Protein AF-A0A955E7U0-F1 (afdb_monomer)

Structure (mmCIF, N/CA/C/O backbone):
data_AF-A0A955E7U0-F1
#
_entry.id   AF-A0A955E7U0-F1
#
loop_
_atom_site.group_PDB
_atom_site.id
_atom_site.type_symbol
_atom_site.label_atom_id
_atom_site.label_alt_id
_atom_site.label_comp_id
_atom_site.label_asym_id
_atom_site.label_entity_id
_atom_site.label_seq_id
_atom_site.pdbx_PDB_ins_code
_atom_site.Cartn_x
_atom_site.Cartn_y
_atom_site.Cartn_z
_atom_site.occupancy
_atom_site.B_iso_or_equiv
_atom_site.auth_seq_id
_atom_site.auth_comp_id
_atom_site.auth_asym_id
_atom_site.auth_atom_id
_atom_site.pdbx_PDB_model_num
ATOM 1 N N . LEU A 1 1 ? -13.855 8.678 -41.709 1.00 28.75 1 LEU A N 1
ATOM 2 C CA . LEU A 1 1 ? -15.230 8.243 -41.393 1.00 28.75 1 LEU A CA 1
ATOM 3 C C . LEU A 1 1 ? -15.201 7.781 -39.937 1.00 28.75 1 LEU A C 1
ATOM 5 O O . LEU A 1 1 ? -14.874 6.634 -39.680 1.00 28.75 1 LEU A O 1
ATOM 9 N N . ASP A 1 2 ? -14.997 8.726 -39.015 1.00 25.14 2 ASP A N 1
ATOM 10 C CA . ASP A 1 2 ? -16.039 9.283 -38.123 1.00 25.14 2 ASP A CA 1
ATOM 11 C C . ASP A 1 2 ? -16.795 8.176 -37.372 1.00 25.14 2 ASP A C 1
ATOM 13 O O . ASP A 1 2 ? -17.415 7.329 -37.995 1.00 25.14 2 ASP A O 1
ATOM 17 N N . SER A 1 3 ? -16.834 8.113 -36.041 1.00 23.31 3 SER A N 1
ATOM 18 C CA . SER A 1 3 ? -16.927 9.215 -35.077 1.00 23.31 3 SER A CA 1
ATOM 19 C C . SER A 1 3 ? -16.851 8.658 -33.637 1.00 23.31 3 SER A C 1
ATOM 21 O O . SER A 1 3 ? -17.206 7.506 -33.398 1.00 23.31 3 SER A O 1
ATOM 23 N N . GLY A 1 4 ? -16.414 9.472 -32.663 1.00 24.94 4 GLY A N 1
ATOM 24 C CA . GLY A 1 4 ? -16.740 9.239 -31.241 1.00 24.94 4 GLY A CA 1
ATOM 25 C C . GLY A 1 4 ? -15.622 8.809 -30.279 1.00 24.94 4 GLY A C 1
ATOM 26 O O . GLY A 1 4 ? -15.891 8.100 -29.313 1.00 24.94 4 GLY A O 1
ATOM 27 N N . GLY A 1 5 ? -14.375 9.245 -30.470 1.00 23.36 5 GLY A N 1
ATOM 28 C CA . GLY A 1 5 ? -13.319 9.056 -29.468 1.00 23.36 5 GLY A CA 1
ATOM 29 C C . GLY A 1 5 ? -13.411 10.084 -28.338 1.00 23.36 5 GLY A C 1
ATOM 30 O O . GLY A 1 5 ? -12.798 11.146 -28.426 1.00 23.36 5 GLY A O 1
ATOM 31 N N . GLN A 1 6 ? -14.151 9.785 -27.263 1.00 23.78 6 GLN A N 1
ATOM 32 C CA . GLN A 1 6 ? -14.038 10.541 -26.012 1.00 23.78 6 GLN A CA 1
ATOM 33 C C . GLN A 1 6 ? -12.585 10.483 -25.530 1.00 23.78 6 GLN A C 1
ATOM 35 O O . GLN A 1 6 ? -12.095 9.453 -25.068 1.00 23.78 6 GLN A O 1
ATOM 40 N N . VAL A 1 7 ? -11.893 11.616 -25.629 1.00 28.97 7 VAL A N 1
ATOM 41 C CA . VAL A 1 7 ? -10.570 11.825 -25.051 1.00 28.97 7 VAL A CA 1
ATOM 42 C C . VAL A 1 7 ? -10.718 11.763 -23.533 1.00 28.97 7 VAL A C 1
ATOM 44 O O . VAL A 1 7 ? -10.938 12.772 -22.864 1.00 28.97 7 VAL A O 1
ATOM 47 N N . SER A 1 8 ? -10.598 10.566 -22.956 1.00 30.30 8 SER A N 1
ATOM 48 C CA . SER A 1 8 ? -10.374 10.420 -21.524 1.00 30.30 8 SER A CA 1
ATOM 49 C C . SER A 1 8 ? -8.953 10.907 -21.240 1.00 30.30 8 SER A C 1
ATOM 51 O O . SER A 1 8 ? -7.992 10.135 -21.242 1.00 30.30 8 SER A O 1
ATOM 53 N N . GLY A 1 9 ? -8.801 12.218 -21.051 1.00 28.58 9 GLY A N 1
ATOM 54 C CA . GLY A 1 9 ? -7.592 12.814 -20.504 1.00 28.58 9 GLY A CA 1
ATOM 55 C C . GLY A 1 9 ? -7.350 12.213 -19.126 1.00 28.58 9 GLY A C 1
ATOM 56 O O . GLY A 1 9 ? -7.922 12.659 -18.133 1.00 28.58 9 GLY A O 1
ATOM 57 N N . SER A 1 10 ? -6.554 11.145 -19.068 1.00 33.47 10 SER A N 1
ATOM 58 C CA . SER A 1 10 ? -6.208 10.511 -17.810 1.00 33.47 10 SER A CA 1
ATOM 59 C C . SER A 1 10 ? -5.498 11.550 -16.945 1.00 33.47 10 SER A C 1
ATOM 61 O O . SER A 1 10 ? -4.537 12.207 -17.358 1.00 33.47 10 SER A O 1
ATOM 63 N N . LEU A 1 11 ? -5.973 11.702 -15.711 1.00 33.03 11 LEU A N 1
ATOM 64 C CA . LEU A 1 11 ? -5.383 12.561 -14.683 1.00 33.03 11 LEU A CA 1
ATOM 65 C C . LEU A 1 11 ? -3.882 12.281 -14.429 1.00 33.03 11 LEU A C 1
ATOM 67 O O . LEU A 1 11 ? -3.235 13.051 -13.725 1.00 33.03 11 LEU A O 1
ATOM 71 N N . GLY A 1 12 ? -3.299 11.246 -15.047 1.00 34.50 12 GLY A N 1
ATOM 72 C CA . GLY A 1 12 ? -1.865 10.966 -15.061 1.00 34.50 12 GLY A CA 1
ATOM 73 C C . GLY A 1 12 ? -0.995 12.048 -15.716 1.00 34.50 12 GLY A C 1
ATOM 74 O O . GLY A 1 12 ? 0.179 12.143 -15.372 1.00 34.50 12 GLY A O 1
ATOM 75 N N . LYS A 1 13 ? -1.532 12.912 -16.595 1.00 38.44 13 LYS A N 1
ATOM 76 C CA . LYS A 1 13 ? -0.728 13.981 -17.233 1.00 38.44 13 LYS A CA 1
ATOM 77 C C . LYS A 1 13 ? -0.481 15.214 -16.347 1.00 38.44 13 LYS A C 1
ATOM 79 O O . LYS A 1 13 ? 0.539 15.871 -16.523 1.00 38.44 13 LYS A O 1
ATOM 84 N N . CYS A 1 14 ? -1.343 15.505 -15.367 1.00 37.44 14 CYS A N 1
ATOM 85 C CA . CYS A 1 14 ? -1.225 16.708 -14.518 1.00 37.44 14 CYS A CA 1
ATOM 86 C C . CYS A 1 14 ? -0.757 16.420 -13.080 1.00 37.44 14 CYS A C 1
ATOM 88 O O . CYS A 1 14 ? -0.554 17.349 -12.293 1.00 37.44 14 CYS A O 1
ATOM 90 N N . LEU A 1 15 ? -0.608 15.141 -12.721 1.00 50.00 15 LEU A N 1
ATOM 91 C CA . LEU A 1 15 ? -0.249 14.716 -11.367 1.00 50.00 15 LEU A CA 1
ATOM 92 C C . LEU A 1 15 ? 1.254 14.546 -11.133 1.00 50.00 15 LEU A C 1
ATOM 94 O O . LEU A 1 15 ? 1.684 14.685 -9.996 1.00 50.00 15 LEU A O 1
ATOM 98 N N . GLY A 1 16 ? 2.042 14.393 -12.200 1.00 60.06 16 GLY A N 1
ATOM 99 C CA . GLY A 1 16 ? 3.504 14.431 -12.165 1.00 60.06 16 GLY A CA 1
ATOM 100 C C . GLY A 1 16 ? 4.157 13.228 -11.474 1.00 60.06 16 GLY A C 1
ATOM 101 O O . GLY A 1 16 ? 3.628 12.642 -10.536 1.00 60.06 16 GLY A O 1
ATOM 102 N N . LYS A 1 17 ? 5.373 12.887 -11.914 1.00 63.72 17 LYS A N 1
ATOM 103 C CA . LYS A 1 17 ? 6.243 11.914 -11.231 1.00 63.72 17 LYS A CA 1
ATOM 104 C C . LYS A 1 17 ? 6.644 12.368 -9.814 1.00 63.72 17 LYS A C 1
ATOM 106 O O . LYS A 1 17 ? 7.147 11.568 -9.038 1.00 63.72 17 LYS A O 1
ATOM 111 N N . SER A 1 18 ? 6.406 13.634 -9.460 1.00 59.00 18 SER A N 1
ATOM 112 C CA . SER A 1 18 ? 6.728 14.205 -8.148 1.00 59.00 18 SER A CA 1
ATOM 113 C C . SER A 1 18 ? 5.892 13.656 -6.990 1.00 59.00 18 SER A C 1
ATOM 115 O O . SER A 1 18 ? 6.293 13.797 -5.837 1.00 59.00 18 SER A O 1
ATOM 117 N N . LEU A 1 19 ? 4.762 13.005 -7.283 1.00 73.38 19 LEU A N 1
ATOM 118 C CA . LEU A 1 19 ? 3.938 12.309 -6.289 1.00 73.38 19 LEU A CA 1
ATOM 119 C C . LEU A 1 19 ? 4.397 10.870 -6.016 1.00 73.38 19 LEU A C 1
ATOM 121 O O . LEU A 1 19 ? 3.766 10.187 -5.222 1.00 73.38 19 LEU A O 1
ATOM 125 N N . TYR A 1 20 ? 5.460 10.392 -6.670 1.00 84.12 2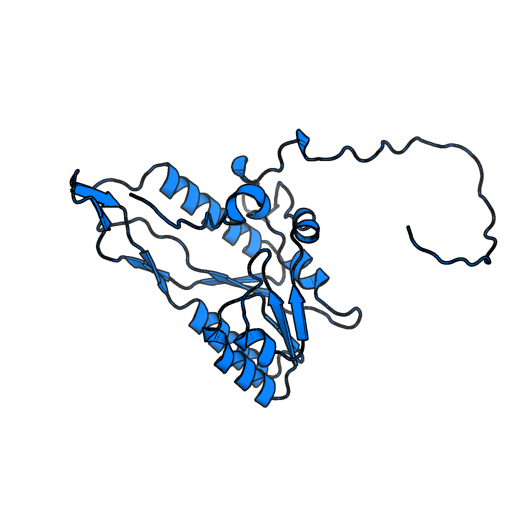0 TYR A N 1
ATOM 126 C CA . TYR A 1 20 ? 5.996 9.048 -6.420 1.00 84.12 20 TYR A CA 1
ATOM 127 C C . TYR A 1 20 ? 6.907 8.995 -5.183 1.00 84.12 20 TYR A C 1
ATOM 129 O O . TYR A 1 20 ? 7.158 7.914 -4.672 1.00 84.12 20 TYR A O 1
ATOM 137 N N . TRP A 1 21 ? 7.352 10.151 -4.670 1.00 91.50 21 TRP A N 1
ATOM 138 C CA . TRP A 1 21 ? 8.097 10.278 -3.408 1.00 91.50 21 TRP A CA 1
ATOM 139 C C . TRP A 1 21 ? 7.166 10.694 -2.259 1.00 91.50 21 TRP A C 1
ATOM 141 O O . TRP A 1 21 ? 7.308 11.766 -1.666 1.00 91.50 21 TRP A O 1
ATOM 151 N N . LEU A 1 22 ? 6.125 9.888 -2.048 1.00 91.50 22 LEU A N 1
ATOM 152 C CA . LEU A 1 22 ? 5.013 10.181 -1.145 1.00 91.50 22 LEU A CA 1
ATOM 153 C C . LEU A 1 22 ? 5.322 9.716 0.279 1.00 91.50 22 LEU A C 1
ATOM 155 O O . LEU A 1 22 ? 5.749 8.577 0.469 1.00 91.50 22 LEU A O 1
ATOM 159 N N . ASP A 1 23 ? 5.049 10.577 1.253 1.00 93.19 23 ASP A N 1
ATOM 160 C CA . ASP A 1 23 ? 5.076 10.228 2.673 1.00 93.19 23 ASP A CA 1
ATOM 161 C C . ASP A 1 23 ? 3.743 9.574 3.056 1.00 93.19 23 ASP A C 1
ATOM 163 O O . ASP A 1 23 ? 2.703 10.239 3.109 1.00 93.19 23 ASP A O 1
ATOM 167 N N . LEU A 1 24 ? 3.762 8.252 3.240 1.00 93.44 24 LEU A N 1
ATOM 168 C CA . LEU A 1 24 ? 2.553 7.485 3.533 1.00 93.44 24 LEU A CA 1
ATOM 169 C C . LEU A 1 24 ? 2.028 7.752 4.940 1.00 93.44 24 LEU A C 1
ATOM 171 O O . LEU A 1 24 ? 0.809 7.785 5.106 1.00 93.44 24 LEU A O 1
ATOM 175 N N . ASP A 1 25 ? 2.906 7.991 5.916 1.00 93.88 25 ASP A N 1
ATOM 176 C CA . ASP A 1 25 ? 2.478 8.337 7.269 1.00 93.88 25 ASP A CA 1
ATOM 177 C C . ASP A 1 25 ? 1.712 9.658 7.241 1.00 93.88 25 ASP A C 1
ATOM 179 O O . ASP A 1 25 ? 0.540 9.694 7.606 1.00 93.88 25 ASP A O 1
ATOM 183 N N . ALA A 1 26 ? 2.275 10.711 6.644 1.00 93.31 26 ALA A N 1
ATOM 184 C CA . ALA A 1 26 ? 1.585 11.997 6.536 1.00 93.31 26 ALA A CA 1
ATOM 185 C C . ALA A 1 26 ? 0.219 11.895 5.816 1.00 93.31 26 ALA A C 1
ATOM 187 O O . ALA A 1 26 ? -0.748 12.571 6.190 1.00 93.31 26 ALA A O 1
ATOM 188 N N . VAL A 1 27 ? 0.103 11.023 4.805 1.00 93.25 27 VAL A N 1
ATOM 189 C CA . VAL A 1 27 ? -1.183 10.726 4.154 1.00 93.25 27 VAL A CA 1
ATOM 190 C C . VAL A 1 27 ? -2.149 10.066 5.132 1.00 93.25 27 VAL A C 1
ATOM 192 O O . VAL A 1 27 ? -3.283 10.534 5.239 1.00 93.25 27 VAL A O 1
ATOM 195 N N . VAL A 1 28 ? -1.727 9.019 5.840 1.00 94.69 28 VAL A N 1
ATOM 196 C CA . VAL A 1 28 ? -2.553 8.294 6.816 1.00 94.69 28 VAL A CA 1
ATOM 197 C C . VAL A 1 28 ? -2.998 9.217 7.946 1.00 94.69 28 VAL A C 1
ATOM 199 O O . VAL A 1 28 ? -4.202 9.332 8.175 1.00 94.69 28 VAL A O 1
ATOM 202 N N . GLN A 1 29 ? -2.076 9.964 8.559 1.00 93.75 29 GLN A N 1
ATOM 203 C CA . GLN A 1 29 ? -2.365 10.925 9.629 1.00 93.75 29 GLN A CA 1
ATOM 204 C C . GLN A 1 29 ? -3.428 11.950 9.208 1.00 93.75 29 GLN A C 1
ATOM 206 O O . GLN A 1 29 ? -4.303 12.311 9.991 1.00 93.75 29 GLN A O 1
ATOM 211 N N . SER A 1 30 ? -3.431 12.377 7.938 1.00 93.31 30 SER A N 1
ATOM 212 C CA . SER A 1 30 ? -4.444 13.310 7.420 1.00 93.31 30 SER A CA 1
ATOM 213 C C . SER A 1 30 ? -5.868 12.736 7.337 1.00 93.31 30 SER A C 1
ATOM 215 O O . SER A 1 30 ? -6.816 13.491 7.108 1.00 93.31 30 SER A O 1
ATOM 217 N N . GLN A 1 31 ? -6.022 11.413 7.449 1.00 94.38 31 GLN A N 1
ATOM 218 C CA . GLN A 1 31 ? -7.305 10.705 7.391 1.00 94.38 31 GLN A CA 1
ATOM 219 C C . GLN A 1 31 ? -7.827 10.282 8.772 1.00 94.38 31 GLN A C 1
ATOM 221 O O . GLN A 1 31 ? -9.005 9.924 8.883 1.00 94.38 31 GLN A O 1
ATOM 226 N N . LEU A 1 32 ? -6.983 10.321 9.806 1.00 93.81 32 LEU A N 1
ATOM 227 C CA . LEU A 1 32 ? -7.352 9.940 11.167 1.00 93.81 32 LEU A CA 1
ATOM 228 C C . LEU A 1 32 ? -8.232 11.003 11.832 1.00 93.81 32 LEU A C 1
ATOM 230 O O . LEU A 1 32 ? -8.153 12.201 11.542 1.00 93.81 32 LEU A O 1
ATOM 234 N N . ARG A 1 33 ? -9.081 10.565 12.762 1.00 93.75 33 ARG A N 1
ATOM 235 C CA . ARG A 1 33 ? -9.749 11.468 13.708 1.00 93.75 33 ARG A CA 1
ATOM 236 C C . ARG A 1 33 ? -8.738 11.914 14.768 1.00 93.75 33 ARG A C 1
ATOM 238 O O . ARG A 1 33 ? -7.776 11.215 15.053 1.00 93.75 33 ARG A O 1
ATOM 245 N N . LYS A 1 34 ? -8.990 13.051 15.426 1.00 91.50 34 LYS A N 1
ATOM 246 C CA . LYS A 1 34 ? -8.085 13.598 16.462 1.00 91.50 34 LYS A CA 1
ATOM 247 C C . LYS A 1 34 ? -7.831 12.654 17.647 1.00 91.50 34 LYS A C 1
ATOM 249 O O . LYS A 1 34 ? -6.834 12.820 18.332 1.00 91.50 34 LYS A O 1
ATOM 254 N N . SER A 1 35 ? -8.757 11.737 17.919 1.00 93.56 35 SER A N 1
ATOM 255 C CA . SER A 1 35 ? -8.681 10.762 19.011 1.00 93.56 35 SER A CA 1
ATOM 256 C C . SER A 1 35 ? -8.062 9.426 18.597 1.00 93.56 35 SER A C 1
ATOM 258 O O . SER A 1 35 ? -7.953 8.536 19.430 1.00 93.56 35 SER A O 1
ATOM 260 N N . GLU A 1 36 ? -7.738 9.247 17.317 1.00 93.94 36 GLU A N 1
ATOM 261 C CA . GLU A 1 36 ? -7.218 7.991 16.779 1.00 93.94 36 GLU A CA 1
ATOM 262 C C . GLU A 1 36 ? -5.694 8.046 16.670 1.00 93.94 36 GLU A C 1
ATOM 264 O O . GLU A 1 36 ? -5.109 9.095 16.400 1.00 93.94 36 GLU A O 1
ATOM 269 N N . THR A 1 37 ? -5.059 6.890 16.827 1.00 94.25 37 THR A N 1
ATOM 270 C CA . THR A 1 37 ? -3.635 6.686 16.560 1.00 94.25 37 THR A CA 1
ATOM 271 C C . THR A 1 37 ? -3.475 5.587 15.516 1.00 94.25 37 THR A C 1
ATOM 273 O O . THR A 1 37 ? -4.257 4.638 15.464 1.00 94.25 37 THR A O 1
ATOM 276 N N . CYS A 1 38 ? -2.473 5.720 14.646 1.00 93.69 38 CYS A N 1
ATOM 277 C CA . CYS A 1 38 ? -2.104 4.657 13.717 1.00 93.69 38 CYS A CA 1
ATOM 278 C C . CYS A 1 38 ? -0.972 3.835 14.333 1.00 93.69 38 CYS A C 1
ATOM 280 O O . CYS A 1 38 ? 0.068 4.384 14.689 1.00 93.69 38 CYS A O 1
ATOM 282 N N . THR A 1 39 ? -1.199 2.532 14.480 1.00 86.94 39 THR A N 1
ATOM 283 C CA . THR A 1 39 ? -0.230 1.588 15.051 1.00 86.94 39 THR A CA 1
ATOM 284 C C . THR A 1 39 ? 0.704 1.010 13.994 1.00 86.94 39 THR A C 1
ATOM 286 O O . THR A 1 39 ? 1.885 0.809 14.260 1.00 86.94 39 THR A O 1
ATOM 289 N N . GLU A 1 40 ? 0.187 0.750 12.792 1.00 93.81 40 GLU A N 1
ATOM 290 C CA . GLU A 1 40 ? 0.931 0.125 11.704 1.00 93.81 40 GLU A CA 1
ATOM 291 C C . GLU A 1 40 ? 0.361 0.542 10.341 1.00 93.81 40 GLU A C 1
ATOM 293 O O . GLU A 1 40 ? -0.855 0.555 10.129 1.00 93.81 40 GLU A O 1
ATOM 298 N N . ILE A 1 41 ? 1.248 0.827 9.389 1.00 97.38 41 ILE A N 1
ATOM 299 C CA . ILE A 1 41 ? 0.924 1.102 7.991 1.00 97.38 41 ILE A CA 1
ATOM 300 C C . ILE A 1 41 ? 1.466 -0.044 7.141 1.00 97.38 41 ILE A C 1
ATOM 302 O O . ILE A 1 41 ? 2.673 -0.245 7.022 1.00 97.38 41 ILE A O 1
ATOM 306 N N . LYS A 1 42 ? 0.564 -0.775 6.490 1.00 97.75 42 LYS A N 1
ATOM 307 C CA . LYS A 1 42 ? 0.914 -1.848 5.557 1.00 97.75 42 LYS A CA 1
ATOM 308 C C . LYS A 1 42 ? 0.834 -1.343 4.120 1.00 97.75 42 LYS A C 1
ATOM 310 O O . LYS A 1 42 ? -0.234 -0.932 3.667 1.00 97.75 42 LYS A O 1
ATOM 315 N N . TYR A 1 43 ? 1.956 -1.363 3.402 1.00 96.94 43 TYR A N 1
ATOM 316 C CA . TYR A 1 43 ? 2.029 -0.914 2.010 1.00 96.94 43 TYR A CA 1
ATOM 317 C C . TYR A 1 43 ? 2.143 -2.102 1.055 1.00 96.94 43 TYR A C 1
ATOM 319 O O . TYR A 1 43 ? 3.154 -2.795 1.029 1.00 96.94 43 TYR A O 1
ATOM 327 N N . PHE A 1 44 ? 1.114 -2.330 0.243 1.00 95.62 44 PHE A N 1
ATOM 328 C CA . PHE A 1 44 ? 1.040 -3.491 -0.641 1.00 95.62 44 PHE A CA 1
ATOM 329 C C . PHE A 1 44 ? 1.494 -3.136 -2.055 1.00 95.62 44 PHE A C 1
ATOM 331 O O . PHE A 1 44 ? 1.026 -2.160 -2.645 1.00 95.62 44 PHE A O 1
ATOM 338 N N . SER A 1 45 ? 2.417 -3.920 -2.608 1.00 93.44 45 SER A N 1
ATOM 339 C CA . SER A 1 45 ? 2.908 -3.728 -3.975 1.00 93.44 45 SER A CA 1
ATOM 340 C C . SER A 1 45 ? 3.536 -5.009 -4.517 1.00 93.44 45 SER A C 1
ATOM 342 O O . SER A 1 45 ? 3.714 -5.979 -3.789 1.00 93.44 45 SER A O 1
ATOM 344 N N . ALA A 1 46 ? 3.946 -5.007 -5.782 1.00 90.62 46 ALA A N 1
ATOM 345 C CA . ALA A 1 46 ? 4.805 -6.039 -6.345 1.00 90.62 46 ALA A CA 1
ATOM 346 C C . ALA A 1 46 ? 6.086 -5.404 -6.920 1.00 90.62 46 ALA A C 1
ATOM 348 O O . ALA A 1 46 ? 6.013 -4.384 -7.616 1.00 90.62 46 ALA A O 1
ATOM 349 N N . PRO A 1 47 ? 7.278 -5.972 -6.665 1.00 87.81 47 PRO A N 1
ATOM 350 C CA . PRO A 1 47 ? 8.522 -5.501 -7.262 1.00 87.81 47 PRO A CA 1
ATOM 351 C C . PRO A 1 47 ? 8.615 -5.951 -8.720 1.00 87.81 47 PRO A C 1
ATOM 353 O O . PRO A 1 47 ? 8.553 -7.147 -9.023 1.00 87.81 47 PRO A O 1
ATOM 356 N N . ARG A 1 48 ? 8.800 -5.001 -9.641 1.00 82.31 48 ARG A N 1
ATOM 357 C CA . ARG A 1 48 ? 8.983 -5.297 -11.070 1.00 82.31 48 ARG A CA 1
ATOM 358 C C . ARG A 1 48 ? 10.227 -6.154 -11.296 1.00 82.31 48 ARG A C 1
ATOM 360 O O . ARG A 1 48 ? 11.301 -5.860 -10.776 1.00 82.31 48 ARG A O 1
ATOM 367 N N . ARG A 1 49 ? 10.097 -7.191 -12.126 1.00 81.56 49 ARG A N 1
ATOM 368 C CA . ARG A 1 49 ? 11.184 -8.134 -12.443 1.00 81.56 49 ARG A CA 1
ATOM 369 C C . ARG A 1 49 ? 11.856 -7.801 -13.766 1.00 81.56 49 ARG A C 1
ATOM 371 O O . ARG A 1 49 ? 11.274 -7.118 -14.604 1.00 81.56 49 ARG A O 1
ATOM 378 N N . HIS A 1 50 ? 13.080 -8.270 -13.969 1.00 82.19 50 HIS A N 1
ATOM 379 C CA . HIS A 1 50 ? 13.685 -8.215 -15.296 1.00 82.19 50 HIS A CA 1
ATOM 380 C C . HIS A 1 50 ? 12.967 -9.204 -16.229 1.00 82.19 50 HIS A C 1
ATOM 382 O O . HIS A 1 50 ? 12.780 -10.351 -15.825 1.00 82.19 50 HIS A O 1
ATOM 388 N N . PRO A 1 51 ? 12.533 -8.772 -17.428 1.00 83.19 51 PRO A N 1
ATOM 389 C CA . PRO A 1 51 ? 11.913 -9.660 -18.405 1.00 83.19 51 PRO A CA 1
ATOM 390 C C . PRO A 1 51 ? 12.906 -10.701 -18.906 1.00 83.19 51 PRO A C 1
ATOM 392 O O . PRO A 1 51 ? 14.064 -10.369 -19.161 1.00 83.19 51 PRO A O 1
ATOM 395 N N . GLN A 1 52 ? 12.433 -11.933 -19.053 1.00 84.38 52 GLN A N 1
ATOM 396 C CA . GLN A 1 52 ? 13.196 -13.057 -19.591 1.00 84.38 52 GLN A CA 1
ATOM 397 C C . GLN A 1 52 ? 12.637 -13.538 -20.935 1.00 84.38 52 GLN A C 1
ATOM 399 O O . GLN A 1 52 ? 13.386 -14.083 -21.740 1.00 84.38 52 GLN A O 1
ATOM 404 N N . LYS A 1 53 ? 11.338 -13.336 -21.195 1.00 82.06 53 LYS A N 1
ATOM 405 C CA . LYS A 1 53 ? 10.649 -13.848 -22.389 1.00 82.06 53 LYS A CA 1
ATOM 406 C C . LYS A 1 53 ? 10.685 -12.899 -23.584 1.00 82.06 53 LYS A C 1
ATOM 408 O O . LYS A 1 53 ? 10.560 -13.352 -24.717 1.00 82.06 53 LYS A O 1
ATOM 413 N N . ALA A 1 54 ? 10.799 -11.591 -23.358 1.00 79.06 54 ALA A N 1
ATOM 414 C CA . ALA A 1 54 ? 10.866 -10.620 -24.450 1.00 79.06 54 ALA A CA 1
ATOM 415 C C . ALA A 1 54 ? 12.251 -10.636 -25.112 1.00 79.06 54 ALA A C 1
ATOM 417 O O . ALA A 1 54 ? 13.268 -10.644 -24.421 1.00 79.06 54 ALA A O 1
ATOM 418 N N . GLN A 1 55 ? 12.294 -10.596 -26.447 1.00 67.69 55 GLN A N 1
ATOM 419 C CA . GLN A 1 55 ? 13.556 -10.486 -27.182 1.00 67.69 55 GLN A CA 1
ATOM 420 C C . GLN A 1 55 ? 14.290 -9.172 -26.850 1.00 67.69 55 GLN A C 1
ATOM 422 O O . GLN A 1 55 ? 13.737 -8.080 -26.994 1.00 67.69 55 GLN A O 1
ATOM 427 N N . GLY A 1 56 ? 15.564 -9.284 -26.458 1.00 66.12 56 GLY A N 1
ATOM 428 C CA . GLY A 1 56 ? 16.447 -8.156 -26.147 1.00 66.12 56 GLY A CA 1
ATOM 429 C C . GLY A 1 56 ? 16.535 -7.806 -24.656 1.00 66.12 56 GLY A C 1
ATOM 430 O O . GLY A 1 56 ? 15.757 -8.262 -23.823 1.00 66.12 56 GLY A O 1
ATOM 431 N N . HIS A 1 57 ? 17.522 -6.982 -24.296 1.00 66.56 57 HIS A N 1
ATOM 432 C CA . HIS A 1 57 ? 17.675 -6.520 -22.917 1.00 66.56 57 HIS A CA 1
ATOM 433 C C . HIS A 1 57 ? 16.552 -5.556 -22.523 1.00 66.56 57 HIS A C 1
ATOM 435 O O . HIS A 1 57 ? 16.090 -4.739 -23.324 1.00 66.56 57 HIS A O 1
ATOM 441 N N . ALA A 1 58 ? 16.164 -5.599 -21.246 1.00 76.12 58 ALA A N 1
ATOM 442 C CA . ALA A 1 58 ? 15.258 -4.617 -20.671 1.00 76.12 58 ALA A CA 1
ATOM 443 C C . ALA A 1 58 ? 15.736 -3.192 -20.997 1.00 76.12 58 ALA A C 1
ATOM 445 O O . ALA A 1 58 ? 16.893 -2.843 -20.753 1.00 76.12 58 ALA A O 1
ATOM 446 N N . SER A 1 59 ? 14.844 -2.362 -21.546 1.00 82.31 59 SER A N 1
ATOM 447 C CA . SER A 1 59 ? 15.212 -0.996 -21.930 1.00 82.31 59 SER A CA 1
ATOM 448 C C . SER A 1 59 ? 15.802 -0.219 -20.746 1.00 82.31 59 SER A C 1
ATOM 450 O O . SER A 1 59 ? 15.371 -0.382 -19.602 1.00 82.31 59 SER A O 1
ATOM 452 N N . LYS A 1 60 ? 16.726 0.714 -21.012 1.00 85.88 60 LYS A N 1
ATOM 453 C CA . LYS A 1 60 ? 17.300 1.601 -19.979 1.00 85.88 60 LYS A CA 1
ATOM 454 C C . LYS A 1 60 ? 16.216 2.271 -19.121 1.00 85.88 60 LYS A C 1
ATOM 456 O O . LYS A 1 60 ? 16.341 2.352 -17.902 1.00 85.88 60 LYS A O 1
ATOM 461 N N . LYS A 1 61 ? 15.116 2.692 -19.755 1.00 84.81 61 LYS A N 1
ATOM 462 C CA . LYS A 1 61 ? 13.951 3.294 -19.090 1.00 84.81 61 LYS A CA 1
ATOM 463 C C . LYS A 1 61 ? 13.258 2.322 -18.127 1.00 84.81 61 LYS A C 1
ATOM 465 O O . LYS A 1 61 ? 12.831 2.746 -17.054 1.00 84.81 61 LYS A O 1
ATOM 470 N N . TYR A 1 62 ? 13.146 1.048 -18.502 1.00 83.50 62 TYR A N 1
ATOM 471 C CA . TYR A 1 62 ? 12.578 -0.003 -17.658 1.00 83.50 62 TYR A CA 1
ATOM 472 C C . TYR A 1 62 ? 13.439 -0.226 -16.413 1.00 83.50 62 TYR A C 1
ATOM 474 O O . TYR A 1 62 ? 12.949 -0.090 -15.295 1.00 83.50 62 TYR A O 1
ATOM 482 N N . THR A 1 63 ? 14.742 -0.445 -16.601 1.00 85.75 63 THR A N 1
ATOM 483 C CA . THR A 1 63 ? 15.696 -0.663 -15.504 1.00 85.75 63 THR A CA 1
ATOM 484 C C . THR A 1 63 ? 15.723 0.513 -14.526 1.00 85.75 63 THR A C 1
ATOM 486 O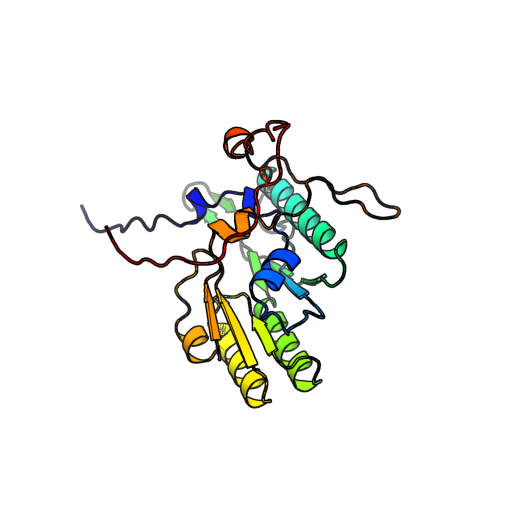 O . THR A 1 63 ? 15.640 0.315 -13.317 1.00 85.75 63 THR A O 1
ATOM 489 N N . GLN A 1 64 ? 15.740 1.752 -15.028 1.00 88.81 64 GLN A N 1
ATOM 490 C CA . GLN A 1 64 ? 15.656 2.948 -14.181 1.00 88.81 64 GLN A CA 1
ATOM 491 C C . GLN A 1 64 ? 14.334 3.033 -13.409 1.00 88.81 64 GLN A C 1
ATOM 493 O O . GLN A 1 64 ? 14.310 3.487 -12.268 1.00 88.81 64 GLN A O 1
ATOM 498 N N . SER A 1 65 ? 13.221 2.605 -14.013 1.00 85.94 65 SER A N 1
ATOM 499 C CA . SER A 1 65 ? 11.933 2.567 -13.321 1.00 85.94 65 SER A CA 1
ATOM 500 C C . SER A 1 65 ? 11.918 1.554 -12.181 1.00 85.94 65 SER A C 1
ATOM 502 O O . SER A 1 65 ? 11.392 1.877 -11.119 1.00 85.94 65 SER A O 1
ATOM 504 N N . ASN A 1 66 ? 12.509 0.374 -12.381 1.00 88.12 66 ASN A N 1
ATOM 505 C CA . ASN A 1 66 ? 12.622 -0.648 -11.340 1.00 88.12 66 ASN A CA 1
ATOM 506 C C . ASN A 1 66 ? 13.515 -0.167 -10.198 1.00 88.12 66 ASN A C 1
ATOM 508 O O . ASN A 1 66 ? 13.111 -0.235 -9.044 1.00 88.12 66 ASN A O 1
ATOM 512 N N . HIS A 1 67 ? 14.672 0.419 -10.520 1.00 90.50 67 HIS A N 1
ATOM 513 C CA . HIS A 1 67 ? 15.572 0.978 -9.513 1.00 90.50 67 HIS A CA 1
ATOM 514 C C . HIS A 1 67 ? 14.873 2.021 -8.630 1.00 90.50 67 HIS A C 1
ATOM 516 O O . HIS A 1 67 ? 14.998 1.987 -7.410 1.00 90.50 67 HIS A O 1
ATOM 522 N N . ARG A 1 68 ? 14.074 2.912 -9.229 1.00 91.69 68 ARG A N 1
ATOM 523 C CA . ARG A 1 68 ? 13.291 3.895 -8.471 1.00 91.69 68 ARG A CA 1
ATOM 524 C C . ARG A 1 68 ? 12.213 3.260 -7.588 1.00 91.69 68 ARG A C 1
ATOM 526 O O . ARG A 1 68 ? 11.976 3.753 -6.493 1.00 91.69 68 ARG A O 1
ATOM 533 N N . GLN A 1 69 ? 11.563 2.189 -8.042 1.00 91.56 69 GLN A N 1
ATOM 534 C CA . GLN A 1 69 ? 10.603 1.456 -7.212 1.00 91.56 69 GLN A CA 1
ATOM 535 C C . GLN A 1 69 ? 11.299 0.844 -5.990 1.00 91.56 69 GLN A C 1
ATOM 537 O O . GLN A 1 69 ? 10.853 1.067 -4.870 1.00 91.56 69 GLN A O 1
ATOM 542 N N . THR A 1 70 ? 12.422 0.150 -6.196 1.00 92.50 70 THR A N 1
ATOM 543 C CA . THR A 1 70 ? 13.244 -0.401 -5.108 1.00 92.50 70 THR A CA 1
ATOM 544 C C . THR A 1 70 ? 13.696 0.690 -4.142 1.00 92.50 70 THR A C 1
ATOM 546 O O . THR A 1 70 ? 13.614 0.518 -2.932 1.00 92.50 70 THR A O 1
ATOM 549 N N . LEU A 1 71 ? 14.121 1.841 -4.665 1.00 94.44 71 LEU A N 1
ATOM 550 C CA . LEU A 1 71 ? 14.501 2.988 -3.850 1.00 94.44 71 LEU A CA 1
ATOM 551 C C . LEU A 1 71 ? 13.349 3.472 -2.958 1.00 94.44 71 LEU A C 1
ATOM 553 O O . LEU A 1 71 ? 13.576 3.776 -1.792 1.00 94.44 71 LEU A O 1
ATOM 557 N N . TYR A 1 72 ? 12.126 3.534 -3.492 1.00 94.69 72 TYR A N 1
ATOM 558 C CA . TYR A 1 72 ? 10.954 3.915 -2.708 1.00 94.69 72 TYR A CA 1
ATOM 559 C C . TYR A 1 72 ? 10.613 2.878 -1.637 1.00 94.69 72 TYR A C 1
ATOM 561 O O . TYR A 1 72 ? 10.325 3.260 -0.513 1.00 94.69 72 TYR A O 1
ATOM 569 N N . PHE A 1 73 ? 10.710 1.580 -1.934 1.00 93.88 73 PHE A N 1
ATOM 570 C CA . PHE A 1 73 ? 10.503 0.541 -0.918 1.00 93.88 73 PHE A CA 1
ATOM 571 C C . PHE A 1 73 ? 11.517 0.667 0.221 1.00 93.88 73 PHE A C 1
ATOM 573 O O . PHE A 1 73 ? 11.112 0.749 1.374 1.00 93.88 73 PHE A O 1
ATOM 580 N N . ASN A 1 74 ? 12.801 0.839 -0.102 1.00 94.38 74 ASN A N 1
ATOM 581 C CA . ASN A 1 74 ? 13.845 1.076 0.899 1.00 94.38 74 ASN A CA 1
ATOM 582 C C . ASN A 1 74 ? 13.592 2.353 1.720 1.00 94.38 74 ASN A C 1
ATOM 584 O O . ASN A 1 74 ? 13.990 2.437 2.879 1.00 94.38 74 ASN A O 1
ATOM 588 N N . ALA A 1 75 ? 12.980 3.373 1.110 1.00 95.12 75 ALA A N 1
ATOM 589 C CA . ALA A 1 75 ? 12.607 4.603 1.796 1.00 95.12 75 ALA A CA 1
ATOM 590 C C . ALA A 1 75 ? 11.459 4.377 2.782 1.00 95.12 75 ALA A C 1
ATOM 592 O O . ALA A 1 75 ? 11.521 4.907 3.885 1.00 95.12 75 ALA A O 1
ATOM 593 N N . LEU A 1 76 ? 10.460 3.572 2.409 1.00 94.31 76 LEU A N 1
ATOM 594 C CA . LEU A 1 76 ? 9.364 3.181 3.296 1.00 94.31 76 LEU A CA 1
ATOM 595 C C . LEU A 1 76 ? 9.855 2.308 4.457 1.00 94.31 76 LEU A C 1
ATOM 597 O O . LEU A 1 76 ? 9.480 2.564 5.592 1.00 94.31 76 LEU A O 1
ATOM 601 N N . GLU A 1 77 ? 10.734 1.336 4.199 1.00 93.38 77 GLU A N 1
ATOM 602 C CA . GLU A 1 77 ? 11.331 0.474 5.238 1.00 93.38 77 GLU A CA 1
ATOM 603 C C . GLU A 1 77 ? 12.200 1.251 6.234 1.00 93.38 77 GLU A C 1
ATOM 605 O O . GLU A 1 77 ? 12.379 0.827 7.372 1.00 93.38 77 GLU A O 1
ATOM 610 N N . ALA A 1 78 ? 12.747 2.397 5.820 1.00 93.00 78 ALA A N 1
ATOM 611 C CA . ALA A 1 78 ? 13.488 3.283 6.710 1.00 93.00 78 ALA A CA 1
ATOM 612 C C . ALA A 1 78 ? 12.574 4.099 7.648 1.00 93.00 78 ALA A C 1
ATOM 614 O O . ALA A 1 78 ? 13.080 4.732 8.576 1.00 93.00 78 ALA A O 1
ATOM 615 N N . GLN A 1 79 ? 11.255 4.117 7.418 1.00 90.81 79 GLN A N 1
ATOM 616 C CA . GLN A 1 79 ? 10.293 4.794 8.286 1.00 90.81 79 GLN A CA 1
ATOM 617 C C . GLN A 1 79 ? 9.781 3.849 9.375 1.00 90.81 79 GLN A C 1
ATOM 619 O O . GLN A 1 79 ? 9.460 2.688 9.128 1.00 90.81 79 GLN A O 1
ATOM 624 N N . LEU A 1 80 ? 9.651 4.363 10.597 1.00 87.50 80 LEU A N 1
ATOM 625 C CA . LEU A 1 80 ? 9.050 3.606 11.692 1.00 87.50 80 LEU A CA 1
ATOM 626 C C . LEU A 1 80 ? 7.553 3.396 11.434 1.00 87.50 80 LEU A C 1
ATOM 628 O O . LEU A 1 80 ? 6.850 4.325 11.046 1.00 87.50 80 LEU A O 1
ATOM 632 N N . GLY A 1 81 ? 7.070 2.179 11.686 1.00 90.06 81 GLY A N 1
ATOM 633 C CA . GLY A 1 81 ? 5.646 1.848 11.595 1.00 90.06 81 GLY A CA 1
ATOM 634 C C . GLY A 1 81 ? 5.129 1.568 10.181 1.00 90.06 81 GLY A C 1
ATOM 635 O O . GLY A 1 81 ? 3.932 1.335 10.034 1.00 90.06 81 GLY A O 1
ATOM 6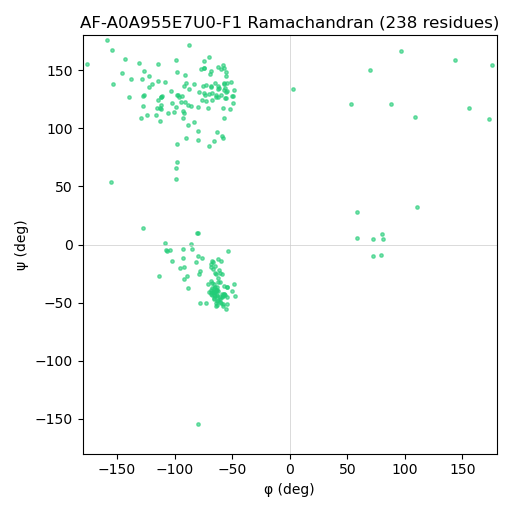36 N N . ILE A 1 82 ? 5.990 1.544 9.154 1.00 95.06 82 ILE A N 1
ATOM 637 C CA . ILE A 1 82 ? 5.602 1.185 7.783 1.00 95.06 82 ILE A CA 1
ATOM 638 C C . ILE A 1 82 ? 6.219 -0.154 7.389 1.00 95.06 82 ILE A C 1
ATOM 640 O O . ILE A 1 82 ? 7.425 -0.347 7.477 1.00 95.06 82 ILE A O 1
ATOM 644 N N . THR A 1 83 ? 5.385 -1.076 6.914 1.00 95.25 83 THR A N 1
ATOM 645 C CA . THR A 1 83 ? 5.810 -2.401 6.450 1.00 95.25 83 THR A CA 1
ATOM 646 C C . THR A 1 83 ? 5.351 -2.631 5.012 1.00 95.25 83 THR A C 1
ATOM 648 O O . THR A 1 83 ? 4.146 -2.771 4.763 1.00 95.25 83 THR A O 1
ATOM 651 N N . PRO A 1 84 ? 6.275 -2.683 4.037 1.00 94.88 84 PRO A N 1
ATOM 652 C CA . PRO A 1 84 ? 5.954 -3.147 2.696 1.00 94.88 84 PRO A CA 1
ATOM 653 C C . PRO A 1 84 ? 5.621 -4.643 2.685 1.00 94.88 84 PRO A C 1
ATOM 655 O O . PRO A 1 84 ? 6.376 -5.468 3.191 1.00 94.88 84 PRO A O 1
ATOM 658 N N . ILE A 1 85 ? 4.500 -5.006 2.068 1.00 95.44 85 ILE A N 1
ATOM 659 C CA . ILE A 1 85 ? 4.068 -6.390 1.866 1.00 95.44 85 ILE A CA 1
ATOM 660 C C . ILE A 1 85 ? 4.052 -6.649 0.368 1.00 95.44 85 ILE A C 1
ATOM 662 O O . ILE A 1 85 ? 3.255 -6.074 -0.380 1.00 95.44 85 ILE A O 1
ATOM 666 N N . LEU A 1 86 ? 4.979 -7.497 -0.072 1.00 93.38 86 LEU A N 1
ATOM 667 C CA . LEU A 1 86 ? 5.292 -7.647 -1.483 1.00 93.38 86 LEU A CA 1
ATOM 668 C C . LEU A 1 86 ? 4.670 -8.914 -2.076 1.00 93.38 86 LEU A C 1
ATOM 670 O O . LEU A 1 86 ? 4.947 -10.027 -1.637 1.00 93.38 86 LEU A O 1
ATOM 674 N N . GLY A 1 87 ? 3.847 -8.731 -3.108 1.00 91.56 87 GLY A N 1
ATOM 675 C CA . GLY A 1 87 ? 3.457 -9.786 -4.037 1.00 91.56 87 GLY A CA 1
ATOM 676 C C . GLY A 1 87 ? 4.550 -10.047 -5.077 1.00 91.56 87 GLY A C 1
ATOM 677 O O . GLY A 1 87 ? 5.734 -9.765 -4.872 1.00 91.56 87 GLY A O 1
ATOM 678 N N . TRP A 1 88 ? 4.166 -10.555 -6.246 1.00 88.25 88 TRP A N 1
ATOM 679 C CA . TRP A 1 88 ? 5.104 -10.753 -7.353 1.00 88.25 88 TRP A CA 1
ATOM 680 C C . TRP A 1 88 ? 4.466 -10.471 -8.706 1.00 88.25 88 TRP A C 1
ATOM 682 O O . TRP A 1 88 ? 3.251 -10.515 -8.866 1.00 88.25 88 TRP A O 1
ATOM 692 N N . TYR A 1 89 ? 5.305 -10.217 -9.709 1.00 86.88 89 TYR A N 1
ATOM 693 C CA . TYR A 1 89 ? 4.868 -10.220 -11.101 1.00 86.88 89 TYR A CA 1
ATOM 694 C C . TYR A 1 89 ? 5.055 -11.601 -11.716 1.00 86.88 89 TYR A C 1
ATOM 696 O O . TYR A 1 89 ? 6.106 -12.224 -11.555 1.00 86.88 89 TYR A O 1
ATOM 704 N N . SER A 1 90 ? 4.052 -12.042 -12.468 1.00 86.12 90 SER A N 1
ATOM 705 C CA . SER A 1 90 ? 4.160 -13.184 -13.376 1.00 86.12 90 SER A CA 1
ATOM 706 C C . SER A 1 90 ? 4.404 -12.686 -14.796 1.00 86.12 90 SER A C 1
ATOM 708 O O . SER A 1 90 ? 3.673 -11.822 -15.285 1.00 86.12 90 SER A O 1
ATOM 710 N N . GLU A 1 91 ? 5.433 -13.217 -15.458 1.00 86.44 91 GLU A N 1
ATOM 711 C CA . GLU A 1 91 ? 5.752 -12.853 -16.839 1.00 86.44 91 GLU A CA 1
ATOM 712 C C . GLU A 1 91 ? 4.830 -13.588 -17.819 1.00 86.44 91 GLU A C 1
ATOM 714 O O . GLU A 1 91 ? 4.802 -14.824 -17.899 1.00 86.44 91 GLU A O 1
ATOM 719 N N . LYS A 1 92 ? 4.061 -12.800 -18.564 1.00 87.50 92 LYS A N 1
ATOM 720 C CA . LYS A 1 92 ? 3.189 -13.263 -19.640 1.00 87.50 92 LYS A CA 1
ATOM 721 C C . LYS A 1 92 ? 3.958 -13.318 -20.946 1.00 87.50 92 LYS A C 1
ATOM 723 O O . LYS A 1 92 ? 5.097 -12.861 -21.037 1.00 87.50 92 LYS A O 1
ATOM 728 N N . ASP A 1 93 ? 3.320 -13.892 -21.952 1.00 87.94 93 ASP A N 1
ATOM 729 C CA . ASP A 1 93 ? 3.894 -13.877 -23.285 1.00 87.94 93 ASP A CA 1
ATOM 730 C C . ASP A 1 93 ? 4.018 -12.426 -23.767 1.00 87.94 93 ASP A C 1
ATOM 732 O O . ASP A 1 93 ? 3.087 -11.634 -23.568 1.00 87.94 93 ASP A O 1
ATOM 736 N N . PRO A 1 94 ? 5.176 -12.041 -24.335 1.00 86.88 94 PRO A N 1
ATOM 737 C CA . PRO A 1 94 ? 5.405 -10.674 -24.760 1.00 86.88 94 PRO A CA 1
ATOM 738 C C . PRO A 1 94 ? 4.348 -10.216 -25.759 1.00 86.88 94 PRO A C 1
ATOM 740 O O . PRO A 1 94 ? 3.999 -10.926 -26.707 1.00 86.88 94 PRO A O 1
ATOM 743 N N . HIS A 1 95 ? 3.896 -8.977 -25.600 1.00 87.44 95 HIS A N 1
ATOM 744 C CA . HIS A 1 95 ? 3.107 -8.337 -26.638 1.00 87.44 95 HIS A CA 1
ATOM 745 C C . HIS A 1 95 ? 3.978 -8.187 -27.879 1.00 87.44 95 HIS A C 1
ATOM 747 O O . HIS A 1 95 ? 5.073 -7.635 -27.799 1.00 87.44 95 HIS A O 1
ATOM 753 N N . THR A 1 96 ? 3.492 -8.675 -29.016 1.00 90.12 96 THR A N 1
ATOM 754 C CA . THR A 1 96 ? 4.230 -8.642 -30.278 1.00 90.12 96 THR A CA 1
ATOM 755 C C . THR A 1 96 ? 3.543 -7.679 -31.234 1.00 90.12 96 THR A C 1
ATOM 757 O O . THR A 1 96 ? 2.347 -7.795 -31.490 1.00 90.12 96 THR A O 1
ATOM 760 N N . CYS A 1 97 ? 4.294 -6.722 -31.774 1.00 89.44 97 CYS A N 1
ATOM 761 C CA . CYS A 1 97 ? 3.808 -5.874 -32.852 1.00 89.44 97 CYS A CA 1
ATOM 762 C C . CYS A 1 97 ? 3.611 -6.709 -34.119 1.00 89.44 97 CYS A C 1
ATOM 764 O O . CYS A 1 97 ? 4.558 -7.319 -34.614 1.00 89.44 97 CYS A O 1
ATOM 766 N N . GLU A 1 98 ? 2.415 -6.698 -34.700 1.00 92.62 98 GLU A N 1
ATOM 767 C CA . GLU A 1 98 ? 2.157 -7.471 -35.919 1.00 92.62 98 GLU A CA 1
ATOM 768 C C . GLU A 1 98 ? 2.952 -6.958 -37.126 1.00 92.62 98 GLU A C 1
ATOM 770 O O . GLU A 1 98 ? 3.414 -7.772 -37.930 1.00 92.62 98 GLU A O 1
ATOM 775 N N . ALA A 1 99 ? 3.169 -5.640 -37.200 1.00 93.75 99 ALA A N 1
ATOM 776 C CA . ALA A 1 99 ? 3.836 -4.969 -38.313 1.00 93.75 99 ALA A CA 1
ATOM 777 C C . ALA A 1 99 ? 5.366 -5.118 -38.287 1.00 93.75 99 ALA A C 1
ATOM 779 O O . ALA A 1 99 ? 5.959 -5.501 -39.289 1.00 93.75 99 ALA A O 1
ATOM 780 N N . CYS A 1 100 ? 6.019 -4.830 -37.153 1.00 91.69 100 CYS A N 1
ATOM 781 C CA . CYS A 1 100 ? 7.487 -4.831 -37.060 1.00 91.69 100 CYS A CA 1
ATOM 782 C C . CYS A 1 100 ? 8.073 -5.994 -36.250 1.00 91.69 100 CYS A C 1
ATOM 784 O O . CYS A 1 100 ? 9.284 -6.046 -36.056 1.00 91.69 100 CYS A O 1
ATOM 786 N N . LYS A 1 101 ? 7.230 -6.902 -35.736 1.00 89.38 101 LYS A N 1
ATOM 787 C CA . LYS A 1 101 ? 7.598 -8.046 -34.875 1.00 89.38 101 LYS A CA 1
ATOM 788 C C . LYS A 1 101 ? 8.320 -7.689 -33.575 1.00 89.38 101 LYS A C 1
ATOM 790 O O . LYS A 1 101 ? 8.694 -8.579 -32.819 1.00 89.38 101 LYS A O 1
ATOM 795 N N . HIS A 1 102 ? 8.464 -6.402 -33.270 1.00 87.38 102 HIS A N 1
ATOM 796 C CA . HIS A 1 102 ? 9.048 -5.956 -32.018 1.00 87.38 102 HIS A CA 1
ATOM 797 C C . HIS A 1 102 ? 8.195 -6.418 -30.831 1.00 87.38 102 HIS A C 1
ATOM 799 O O . HIS A 1 102 ? 6.965 -6.333 -30.870 1.00 87.38 102 HIS A O 1
ATOM 805 N N . GLN A 1 103 ? 8.865 -6.909 -29.790 1.00 85.12 103 GLN A N 1
ATOM 806 C CA . GLN A 1 103 ? 8.232 -7.451 -28.599 1.00 85.12 103 GLN A CA 1
ATOM 807 C C . GLN A 1 103 ? 8.417 -6.529 -27.400 1.00 85.12 103 GLN A C 1
ATOM 809 O O . GLN A 1 103 ? 9.506 -6.005 -27.164 1.00 85.12 103 GLN A O 1
ATOM 814 N N . TRP A 1 104 ? 7.364 -6.394 -26.598 1.00 86.12 104 TRP A N 1
ATOM 815 C CA . TRP A 1 104 ? 7.419 -5.714 -25.310 1.00 86.12 104 TRP A CA 1
ATOM 816 C C . TRP A 1 104 ? 7.035 -6.678 -24.190 1.00 86.12 104 TRP A C 1
ATOM 818 O O . TRP A 1 104 ? 6.060 -7.420 -24.337 1.00 86.12 104 TRP A O 1
ATOM 828 N N . PRO A 1 105 ? 7.748 -6.646 -23.051 1.00 84.56 105 PRO A N 1
ATOM 829 C CA . PRO A 1 105 ? 7.390 -7.459 -21.903 1.00 84.56 105 PRO A CA 1
ATOM 830 C C . PRO A 1 105 ? 5.956 -7.217 -21.439 1.00 84.56 105 PRO A C 1
ATOM 832 O O . PRO A 1 105 ? 5.538 -6.068 -21.268 1.00 84.56 105 PRO A O 1
ATOM 835 N N . ALA A 1 106 ? 5.244 -8.305 -21.167 1.00 84.38 106 ALA A N 1
ATOM 836 C CA . ALA A 1 106 ? 3.943 -8.286 -20.525 1.00 84.38 106 ALA A CA 1
ATOM 837 C C . ALA A 1 106 ? 4.077 -8.899 -19.129 1.00 84.38 106 ALA A C 1
ATOM 839 O O . ALA A 1 106 ? 4.588 -10.007 -18.961 1.00 84.38 106 ALA A O 1
ATOM 840 N N . PHE A 1 107 ? 3.621 -8.172 -18.114 1.00 84.75 107 PHE A N 1
ATOM 841 C CA . PHE A 1 107 ? 3.640 -8.635 -16.733 1.00 84.75 107 PHE A CA 1
ATOM 842 C C . PHE A 1 107 ? 2.264 -8.481 -16.119 1.00 84.75 107 PHE A C 1
ATOM 844 O O . PHE A 1 107 ? 1.578 -7.488 -16.351 1.00 84.75 107 PHE A O 1
ATOM 851 N N . GLU A 1 108 ? 1.904 -9.448 -15.290 1.00 86.50 108 GLU A N 1
ATOM 852 C CA . GLU A 1 108 ? 0.699 -9.404 -14.478 1.00 86.50 108 GLU A CA 1
ATOM 853 C C . GLU A 1 108 ? 1.102 -9.344 -13.007 1.00 86.50 108 GLU A C 1
ATOM 855 O O . GLU A 1 108 ? 1.873 -10.188 -12.543 1.00 86.50 108 GLU A O 1
ATOM 860 N N . GLU A 1 109 ? 0.623 -8.328 -12.292 1.00 87.75 109 GLU A N 1
ATOM 861 C CA . GLU A 1 109 ? 0.773 -8.247 -10.840 1.00 87.75 109 GLU A CA 1
ATOM 862 C C . GLU A 1 109 ? -0.079 -9.329 -10.186 1.00 87.75 109 GLU A C 1
ATOM 864 O O . GLU A 1 109 ? -1.216 -9.565 -10.589 1.00 87.75 109 GLU A O 1
ATOM 869 N N . LYS A 1 110 ? 0.487 -10.023 -9.204 1.00 89.12 110 LYS A N 1
ATOM 870 C CA . LYS A 1 110 ? -0.177 -11.107 -8.495 1.00 89.12 110 LYS A CA 1
ATOM 871 C C . LYS A 1 110 ? -0.135 -10.861 -7.001 1.00 89.12 110 LYS A C 1
ATOM 873 O O . LYS A 1 110 ? 0.837 -10.330 -6.467 1.00 89.12 110 LYS A O 1
ATOM 878 N N . VAL A 1 111 ? -1.177 -11.359 -6.342 1.00 91.38 111 VAL A N 1
ATOM 879 C CA . VAL A 1 111 ? -1.286 -11.509 -4.885 1.00 91.38 111 VAL A CA 1
ATOM 880 C C . VAL A 1 111 ? -1.465 -10.201 -4.112 1.00 91.38 111 VAL A C 1
ATOM 882 O O . VAL A 1 111 ? -1.857 -10.262 -2.958 1.00 91.38 111 VAL A O 1
ATOM 885 N N . THR A 1 112 ? -1.314 -9.023 -4.722 1.00 92.44 112 THR A N 1
ATOM 886 C CA . THR A 1 112 ? -1.536 -7.736 -4.039 1.00 92.44 112 THR A CA 1
ATOM 887 C C . THR A 1 112 ? -2.923 -7.646 -3.391 1.00 92.44 1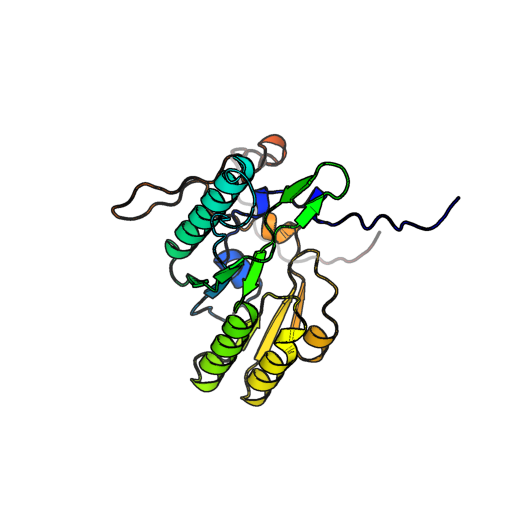12 THR A C 1
ATOM 889 O O . THR A 1 112 ? -3.002 -7.412 -2.187 1.00 92.44 112 THR A O 1
ATOM 892 N N . ASP A 1 113 ? -4.004 -7.935 -4.122 1.00 92.94 113 ASP A N 1
ATOM 893 C CA . ASP A 1 113 ? -5.370 -7.868 -3.572 1.00 92.94 113 ASP A CA 1
ATOM 894 C C . ASP A 1 113 ? -5.623 -8.937 -2.502 1.00 92.94 113 ASP A C 1
ATOM 896 O O . ASP A 1 113 ? -6.241 -8.669 -1.471 1.00 92.94 113 ASP A O 1
ATOM 900 N N . VAL A 1 114 ? -5.064 -10.136 -2.699 1.00 95.75 114 VAL A N 1
ATOM 901 C CA . VAL A 1 114 ? -5.124 -11.238 -1.726 1.00 95.75 114 VAL A CA 1
ATOM 902 C C . VAL A 1 114 ? -4.376 -10.874 -0.443 1.00 95.75 114 VAL A C 1
ATOM 904 O O . VAL A 1 114 ? -4.875 -11.135 0.649 1.00 95.75 114 VAL A O 1
ATOM 907 N N . ASN A 1 115 ? -3.214 -10.228 -0.542 1.00 97.56 115 ASN A N 1
ATOM 908 C CA . ASN A 1 115 ? -2.462 -9.752 0.615 1.00 97.56 115 ASN A CA 1
ATOM 909 C C . ASN A 1 115 ? -3.245 -8.671 1.361 1.00 97.56 115 ASN A C 1
ATOM 911 O O . ASN A 1 115 ? -3.351 -8.741 2.582 1.00 97.56 115 ASN A O 1
ATOM 915 N N . ILE A 1 116 ? -3.847 -7.709 0.654 1.00 97.69 116 ILE A N 1
ATOM 916 C CA . ILE A 1 116 ? -4.686 -6.686 1.294 1.00 97.69 116 ILE A CA 1
ATOM 917 C C . ILE A 1 116 ? -5.830 -7.357 2.061 1.00 97.69 116 ILE A C 1
ATOM 919 O O . ILE A 1 116 ? -5.990 -7.121 3.258 1.00 97.69 116 ILE A O 1
ATOM 923 N N . ALA A 1 117 ? -6.590 -8.232 1.397 1.00 97.88 117 ALA A N 1
ATOM 924 C CA . ALA A 1 117 ? -7.730 -8.912 1.999 1.00 97.88 117 ALA A CA 1
ATOM 925 C C . ALA A 1 117 ? -7.326 -9.755 3.217 1.00 97.88 117 ALA A C 1
ATOM 927 O O . ALA A 1 117 ? -7.911 -9.615 4.289 1.00 97.88 117 ALA A O 1
ATOM 928 N N . THR A 1 118 ? -6.304 -10.601 3.083 1.00 98.25 118 THR A N 1
ATOM 929 C CA . THR A 1 118 ? -5.876 -11.509 4.159 1.00 98.25 118 THR A CA 1
ATOM 930 C C . THR A 1 118 ? -5.326 -10.758 5.367 1.00 98.25 118 THR A C 1
ATOM 932 O O . THR A 1 118 ? -5.675 -11.103 6.494 1.00 98.25 118 THR A O 1
ATOM 935 N N . HIS A 1 119 ? -4.541 -9.696 5.166 1.00 98.31 119 HIS A N 1
ATOM 936 C CA . HIS A 1 119 ? -4.041 -8.879 6.271 1.00 98.31 119 HIS A CA 1
ATOM 937 C C . HIS A 1 119 ? -5.156 -8.098 6.970 1.00 98.31 119 HIS A C 1
ATOM 939 O O . HIS A 1 119 ? -5.200 -8.097 8.197 1.00 98.31 119 HIS A O 1
ATOM 945 N N . MET A 1 120 ? -6.087 -7.495 6.220 1.00 97.88 120 MET A N 1
ATOM 946 C CA . MET A 1 120 ? -7.245 -6.815 6.811 1.00 97.88 120 MET A CA 1
ATOM 947 C C . MET A 1 120 ? -8.082 -7.765 7.673 1.00 97.88 120 MET A C 1
ATOM 949 O O . MET A 1 120 ? -8.460 -7.412 8.788 1.00 97.88 120 MET A O 1
ATOM 953 N N . LEU A 1 121 ? -8.357 -8.971 7.167 1.00 98.31 121 LEU A N 1
ATOM 954 C CA . LEU A 1 121 ? -9.142 -9.977 7.882 1.00 98.31 121 LEU A CA 1
ATOM 955 C C . LEU A 1 121 ? -8.415 -10.468 9.130 1.00 98.31 121 LEU A C 1
ATOM 957 O O . LEU A 1 121 ? -9.019 -10.515 10.197 1.00 98.31 121 LEU A O 1
ATOM 961 N N . ARG A 1 122 ? -7.127 -10.799 9.003 1.00 98.31 122 ARG A N 1
ATOM 962 C CA . ARG A 1 122 ? -6.299 -11.246 10.125 1.00 98.31 122 ARG A CA 1
ATOM 963 C C . ARG A 1 122 ? -6.259 -10.197 11.230 1.00 98.31 122 ARG A C 1
ATOM 965 O O . ARG A 1 122 ? -6.534 -10.526 12.374 1.00 98.31 122 ARG A O 1
ATOM 972 N N . ASP A 1 123 ? -5.948 -8.946 10.897 1.00 97.56 123 ASP A N 1
ATOM 973 C CA . ASP A 1 123 ? -5.790 -7.897 11.907 1.00 97.56 123 ASP A CA 1
ATOM 974 C C . ASP A 1 123 ? -7.129 -7.550 12.586 1.00 97.56 123 ASP A C 1
ATOM 976 O O . ASP A 1 123 ? -7.155 -7.256 13.779 1.00 97.56 123 ASP A O 1
ATOM 980 N N . ALA A 1 124 ? -8.247 -7.633 11.857 1.00 97.75 124 ALA A N 1
ATOM 981 C CA . ALA A 1 124 ? -9.582 -7.488 12.435 1.00 97.75 124 ALA A CA 1
ATOM 982 C C . ALA A 1 124 ? -9.954 -8.663 13.354 1.00 97.75 124 ALA A C 1
ATOM 984 O O . ALA A 1 124 ? -10.520 -8.443 14.422 1.00 97.75 124 ALA A O 1
ATOM 985 N N . TYR A 1 125 ? -9.638 -9.894 12.942 1.00 98.06 125 TYR A N 1
ATOM 986 C CA . TYR A 1 125 ? -9.922 -11.115 13.698 1.00 98.06 125 TYR A CA 1
ATOM 987 C C . TYR A 1 125 ? -9.082 -11.222 14.977 1.00 98.06 125 TYR A C 1
ATOM 989 O O . TYR A 1 125 ? -9.590 -11.624 16.017 1.00 98.06 125 TYR A O 1
ATOM 997 N N . GLU A 1 126 ? -7.812 -10.822 14.916 1.00 97.81 126 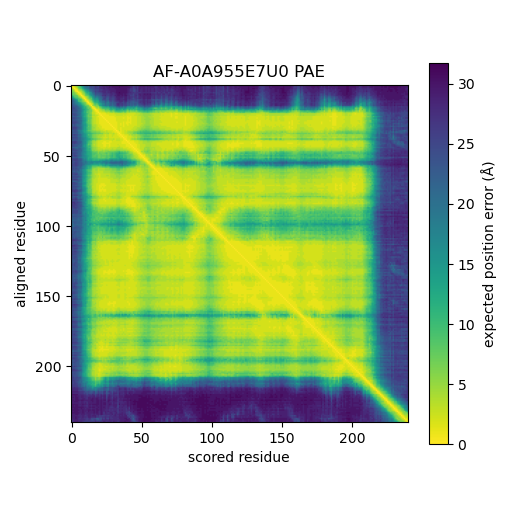GLU A N 1
ATOM 998 C CA . GLU A 1 126 ? -6.887 -10.784 16.058 1.00 97.81 126 GLU A CA 1
ATOM 999 C C . GLU A 1 126 ? -7.088 -9.553 16.961 1.00 97.81 126 GLU A C 1
ATOM 1001 O O . GLU A 1 126 ? -6.256 -9.294 17.827 1.00 97.81 126 GLU A O 1
ATOM 1006 N N . ASP A 1 127 ? -8.158 -8.780 16.751 1.00 96.69 127 ASP A N 1
ATOM 1007 C CA . ASP A 1 127 ? -8.511 -7.603 17.554 1.00 96.69 127 ASP A CA 1
ATOM 1008 C C . ASP A 1 127 ? -7.420 -6.509 17.590 1.00 96.69 127 ASP A C 1
ATOM 1010 O O . ASP A 1 127 ? -7.315 -5.729 18.530 1.00 96.69 127 ASP A O 1
ATOM 1014 N N . LYS A 1 128 ? -6.591 -6.413 16.539 1.00 96.44 128 LYS A N 1
ATOM 1015 C CA . LYS A 1 128 ? -5.469 -5.452 16.456 1.00 96.44 128 LYS A CA 1
ATOM 1016 C C . LYS A 1 128 ? -5.885 -4.036 16.064 1.00 96.44 128 LYS A C 1
ATOM 1018 O O . LYS A 1 128 ? -5.060 -3.122 16.069 1.00 96.44 128 LYS A O 1
ATOM 1023 N N . LEU A 1 129 ? -7.136 -3.864 15.655 1.00 95.69 129 LEU A N 1
ATOM 1024 C CA . LEU A 1 129 ? -7.702 -2.595 15.223 1.00 95.69 129 LEU A CA 1
ATOM 1025 C C . LEU A 1 129 ? -9.167 -2.508 15.627 1.00 95.69 129 LEU A C 1
ATOM 1027 O O . LEU A 1 129 ? -9.887 -3.502 15.586 1.00 95.69 129 LEU A O 1
ATOM 1031 N N . ASP A 1 130 ? -9.628 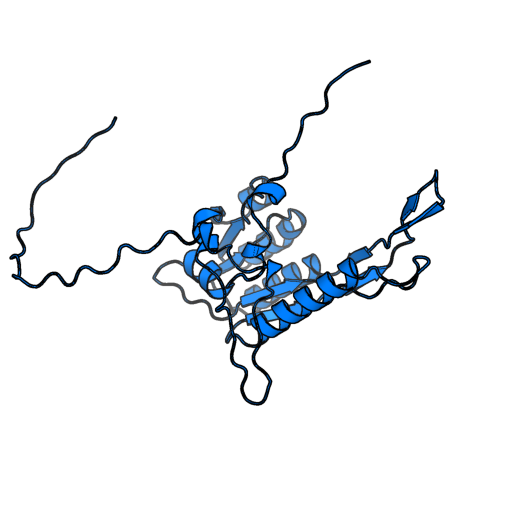-1.298 15.920 1.00 96.25 130 ASP A N 1
ATOM 1032 C CA . ASP A 1 130 ? -11.058 -0.968 15.979 1.00 96.25 130 ASP A CA 1
ATOM 1033 C C . ASP A 1 130 ? -11.563 -0.464 14.625 1.00 96.25 130 ASP A C 1
ATOM 1035 O O . ASP A 1 130 ? -12.726 -0.641 14.250 1.00 96.25 130 ASP A O 1
ATOM 1039 N N . ARG A 1 131 ? -10.654 0.164 13.872 1.00 96.25 131 ARG A N 1
ATOM 1040 C CA . ARG A 1 131 ? -10.931 0.829 12.608 1.00 96.25 131 ARG A CA 1
ATOM 1041 C C . ARG A 1 131 ? -9.823 0.570 11.596 1.00 96.25 131 ARG A C 1
ATOM 1043 O O . ARG A 1 131 ? -8.660 0.861 11.854 1.00 96.25 131 ARG A O 1
ATOM 1050 N N . ALA A 1 132 ? -10.194 0.087 10.416 1.00 97.19 132 ALA A N 1
ATOM 1051 C CA . ALA A 1 132 ? -9.289 -0.094 9.290 1.00 97.19 132 ALA A CA 1
ATOM 1052 C C . ALA A 1 132 ? -9.373 1.106 8.335 1.00 97.19 132 ALA A C 1
ATOM 1054 O O . ALA A 1 132 ? -10.454 1.451 7.852 1.00 97.19 132 ALA A O 1
ATOM 1055 N N . LEU A 1 133 ? -8.230 1.718 8.018 1.00 97.69 133 LEU A N 1
ATOM 1056 C CA . LEU A 1 133 ? -8.101 2.675 6.918 1.00 97.69 133 LEU A CA 1
ATOM 1057 C C . LEU A 1 133 ? -7.667 1.932 5.649 1.00 97.69 133 LEU A C 1
ATOM 1059 O O . LEU A 1 133 ? -6.518 1.517 5.528 1.00 97.69 133 LEU A O 1
ATOM 1063 N N . LEU A 1 134 ? -8.575 1.808 4.683 1.00 97.75 134 LEU A N 1
ATOM 1064 C CA . LEU A 1 134 ? -8.295 1.224 3.376 1.00 97.75 134 LEU A CA 1
ATOM 1065 C C . LEU A 1 134 ? -8.100 2.327 2.331 1.00 97.75 134 LEU A C 1
ATOM 1067 O O . LEU A 1 134 ? -9.047 3.028 1.968 1.00 97.75 134 LEU A O 1
ATOM 1071 N N . ILE A 1 135 ? -6.883 2.450 1.796 1.00 95.50 135 ILE A N 1
ATOM 1072 C CA . ILE A 1 135 ? -6.579 3.341 0.668 1.00 95.50 135 ILE A CA 1
ATOM 1073 C C . ILE A 1 135 ? -6.587 2.529 -0.631 1.00 95.50 135 ILE A C 1
ATOM 1075 O O . ILE A 1 135 ? -5.556 2.035 -1.077 1.00 95.50 135 ILE A O 1
ATOM 1079 N N . SER A 1 136 ? -7.758 2.373 -1.247 1.00 94.38 136 SER A N 1
ATOM 1080 C CA . SER A 1 136 ? -7.915 1.658 -2.521 1.00 94.38 136 SER A CA 1
ATOM 1081 C C . SER A 1 136 ? -9.145 2.154 -3.281 1.00 94.38 136 SER A C 1
ATOM 1083 O O . SER A 1 136 ? -9.971 2.884 -2.742 1.00 94.38 136 SER A O 1
ATOM 1085 N N . ALA A 1 137 ? -9.256 1.785 -4.553 1.00 92.50 137 ALA A N 1
ATOM 1086 C CA . ALA A 1 137 ? -10.473 1.938 -5.347 1.00 92.50 137 ALA A CA 1
ATOM 1087 C C . ALA A 1 137 ? -10.896 0.613 -6.008 1.00 92.50 137 ALA A C 1
ATOM 1089 O O . ALA A 1 137 ? -11.709 0.640 -6.933 1.00 92.50 137 ALA A O 1
ATOM 1090 N N . ASP A 1 138 ? -10.329 -0.511 -5.561 1.00 91.81 138 ASP A N 1
ATOM 1091 C CA . ASP A 1 138 ? -10.561 -1.828 -6.147 1.00 91.81 138 ASP A CA 1
ATOM 1092 C C . ASP A 1 138 ? -11.811 -2.511 -5.578 1.00 91.81 138 ASP A C 1
ATOM 1094 O O . ASP A 1 138 ? -11.912 -2.765 -4.377 1.00 91.81 138 ASP A O 1
ATOM 1098 N N . ALA A 1 139 ? -12.776 -2.802 -6.449 1.00 92.19 139 ALA A N 1
ATOM 1099 C CA . ALA A 1 139 ? -14.027 -3.436 -6.054 1.00 92.19 139 ALA A CA 1
ATOM 1100 C C . ALA A 1 139 ? -13.839 -4.892 -5.595 1.00 92.19 139 ALA A C 1
ATOM 1102 O O . ALA A 1 139 ? -14.682 -5.384 -4.845 1.00 92.19 139 ALA A O 1
ATOM 1103 N N . ASP A 1 140 ? -12.729 -5.541 -5.949 1.00 94.00 140 ASP A N 1
ATOM 1104 C CA . ASP A 1 140 ? -12.439 -6.918 -5.538 1.00 94.00 140 ASP A CA 1
ATOM 1105 C C . ASP A 1 140 ? -12.209 -7.039 -4.020 1.00 94.00 140 ASP A C 1
ATOM 1107 O O . ASP A 1 140 ? -12.309 -8.124 -3.450 1.00 94.00 140 ASP A O 1
ATOM 1111 N N . LEU A 1 141 ? -11.993 -5.913 -3.327 1.00 96.88 141 LEU A N 1
ATOM 1112 C CA . LEU A 1 141 ? -11.853 -5.852 -1.870 1.00 96.88 141 LEU A CA 1
ATOM 1113 C C . LEU A 1 141 ? -13.193 -5.760 -1.118 1.00 96.88 141 LEU A C 1
ATOM 1115 O O . LEU A 1 141 ? -13.200 -5.794 0.113 1.00 96.88 141 LEU A O 1
ATOM 1119 N N . VAL A 1 142 ? -14.334 -5.660 -1.811 1.00 97.62 142 VAL A N 1
ATOM 1120 C CA . VAL A 1 142 ? -15.668 -5.595 -1.176 1.00 97.62 142 VAL A CA 1
ATOM 1121 C C . VAL A 1 142 ? -15.931 -6.767 -0.216 1.00 97.62 142 VAL A C 1
ATOM 1123 O O . VAL A 1 142 ? -16.387 -6.502 0.901 1.00 97.62 142 VAL A O 1
ATOM 1126 N N . PRO A 1 143 ? -15.628 -8.038 -0.562 1.00 98.19 143 PRO A N 1
ATOM 1127 C CA . PRO A 1 143 ? -15.782 -9.149 0.374 1.00 98.19 143 PRO A CA 1
ATOM 1128 C C . PRO A 1 143 ? -14.968 -8.940 1.652 1.00 98.19 143 PRO A C 1
ATOM 1130 O O . PRO A 1 143 ? -15.504 -9.104 2.745 1.00 98.19 143 PRO A O 1
ATOM 1133 N N . ALA A 1 144 ? -13.718 -8.480 1.529 1.00 98.25 144 ALA A N 1
ATOM 1134 C CA . ALA A 1 144 ? -12.859 -8.236 2.681 1.00 98.25 144 ALA A CA 1
ATOM 1135 C C . ALA A 1 144 ? -13.419 -7.134 3.595 1.00 98.25 144 ALA A C 1
ATOM 1137 O O . ALA A 1 144 ? -13.477 -7.304 4.813 1.00 98.25 144 ALA A O 1
ATOM 1138 N N . VAL A 1 145 ? -13.899 -6.031 3.010 1.00 98.38 145 VAL A N 1
ATOM 1139 C CA . VAL A 1 145 ? -14.538 -4.935 3.756 1.00 98.38 145 VAL A CA 1
ATOM 1140 C C . VAL A 1 145 ? -15.777 -5.426 4.506 1.00 98.38 145 VAL A C 1
ATOM 1142 O O . VAL A 1 145 ? -15.941 -5.111 5.684 1.00 98.38 145 VAL A O 1
ATOM 1145 N N . ASN A 1 146 ? -16.635 -6.219 3.860 1.00 98.38 146 ASN A N 1
ATOM 1146 C CA . ASN A 1 146 ? -17.827 -6.774 4.502 1.00 98.38 146 ASN A CA 1
ATOM 1147 C C . ASN A 1 146 ? -17.474 -7.710 5.662 1.00 98.38 146 ASN A C 1
ATOM 1149 O O . ASN A 1 146 ? -18.079 -7.602 6.728 1.00 98.38 146 ASN A O 1
ATOM 1153 N N . THR A 1 147 ? -16.479 -8.584 5.491 1.00 98.44 147 THR A N 1
ATOM 1154 C CA . THR A 1 147 ? -16.034 -9.488 6.558 1.00 98.44 147 THR A CA 1
ATOM 1155 C C . THR A 1 147 ? -15.485 -8.710 7.752 1.00 98.44 147 THR A C 1
ATOM 1157 O O . THR A 1 147 ? -15.930 -8.942 8.872 1.00 98.44 147 THR A O 1
ATOM 1160 N N . VAL A 1 148 ? -14.604 -7.730 7.534 1.00 98.44 148 VAL A N 1
ATOM 1161 C CA . VAL A 1 148 ? -14.066 -6.878 8.612 1.00 98.44 148 VAL A CA 1
ATOM 1162 C C . VAL A 1 148 ? -15.189 -6.172 9.378 1.00 98.44 148 VAL A C 1
ATOM 1164 O O . VAL A 1 148 ? -15.195 -6.165 10.607 1.00 98.44 148 VAL A O 1
ATOM 1167 N N . ARG A 1 149 ? -16.196 -5.649 8.671 1.00 98.06 149 ARG A N 1
ATOM 1168 C CA . ARG A 1 149 ? -17.367 -5.026 9.305 1.00 98.06 149 ARG A CA 1
ATOM 1169 C C . ARG A 1 149 ? -18.221 -6.012 10.093 1.00 98.06 149 ARG A C 1
ATOM 1171 O O . ARG A 1 149 ? -18.728 -5.656 11.152 1.00 98.06 149 ARG A O 1
ATOM 1178 N N . SER A 1 150 ? -18.375 -7.242 9.603 1.00 97.94 150 SER A N 1
ATOM 1179 C CA . SER A 1 150 ? -19.109 -8.296 10.316 1.00 97.94 150 SER A CA 1
ATOM 1180 C C . SER A 1 150 ? -18.434 -8.709 11.630 1.00 97.94 150 SER A C 1
ATOM 1182 O O . SER A 1 150 ? -19.119 -9.133 12.553 1.00 97.94 150 SER A O 1
ATOM 1184 N N . LEU A 1 151 ? -17.118 -8.494 11.749 1.00 98.06 151 LEU A N 1
ATOM 1185 C CA . LEU A 1 151 ? -16.344 -8.661 12.985 1.00 98.06 151 LEU A CA 1
ATOM 1186 C C . LEU A 1 151 ? -16.464 -7.452 13.938 1.00 98.06 151 LEU A C 1
ATOM 1188 O O . LEU A 1 151 ? -15.712 -7.342 14.901 1.00 98.06 151 LEU A O 1
ATOM 1192 N N . GLY A 1 152 ? -17.380 -6.516 13.666 1.00 97.62 152 GLY A N 1
ATOM 1193 C CA . GLY A 1 152 ? -17.623 -5.339 14.503 1.00 97.62 152 GLY A CA 1
ATOM 1194 C C . GLY A 1 152 ? -16.634 -4.189 14.297 1.00 97.62 152 GLY A C 1
ATOM 1195 O O . GLY A 1 152 ? -16.664 -3.228 15.061 1.00 97.62 152 GLY A O 1
ATOM 1196 N N . LYS A 1 153 ? -15.768 -4.254 13.277 1.00 98.06 153 LYS A N 1
ATOM 1197 C CA . LYS A 1 153 ? -14.760 -3.219 13.002 1.00 98.06 153 LYS A CA 1
ATOM 1198 C C . LYS A 1 153 ? -15.285 -2.143 12.055 1.00 98.06 153 LYS A C 1
ATOM 1200 O O . LYS A 1 153 ? -16.057 -2.418 11.135 1.00 98.06 153 LYS A O 1
ATOM 1205 N N . GLU A 1 154 ? -14.846 -0.901 12.240 1.00 97.88 154 GLU A N 1
ATOM 1206 C CA . GLU A 1 154 ? -15.166 0.191 11.314 1.00 97.88 154 GLU A CA 1
ATOM 1207 C C . GLU A 1 154 ? -14.194 0.181 10.120 1.00 97.88 154 GLU A C 1
ATOM 1209 O O . GLU A 1 154 ? -12.990 0.020 10.288 1.00 97.88 154 GLU A O 1
ATOM 1214 N N . VAL A 1 155 ? -14.683 0.406 8.898 1.00 98.25 155 VAL A N 1
ATOM 1215 C CA . VAL A 1 155 ? -13.829 0.591 7.716 1.00 98.25 155 VAL A CA 1
ATOM 1216 C C . VAL A 1 155 ? -13.980 2.006 7.163 1.00 98.25 155 VAL A C 1
ATOM 1218 O O . VAL A 1 155 ? -15.051 2.400 6.690 1.00 98.25 155 VAL A O 1
ATOM 1221 N N . LEU A 1 156 ? -12.876 2.756 7.178 1.00 97.69 156 LEU A N 1
ATOM 1222 C CA . LEU A 1 156 ? -12.712 4.006 6.446 1.00 97.69 156 LEU A CA 1
ATOM 1223 C C . LEU A 1 156 ? -12.086 3.724 5.085 1.00 97.69 156 LEU A C 1
ATOM 1225 O O . LEU A 1 156 ? -10.919 3.358 4.987 1.00 97.69 156 LEU A O 1
ATOM 1229 N N . LEU A 1 157 ? -12.839 3.985 4.026 1.00 97.62 157 LEU A N 1
ATOM 1230 C CA . LEU A 1 157 ? -12.331 3.973 2.665 1.00 97.62 157 LEU A CA 1
ATOM 1231 C C . LEU A 1 157 ? -11.787 5.356 2.293 1.00 97.62 157 LEU A C 1
ATOM 1233 O O . LEU A 1 157 ? -12.532 6.334 2.260 1.00 97.62 157 LEU A O 1
ATOM 1237 N N . ALA A 1 158 ? -10.512 5.459 1.945 1.00 95.31 158 ALA A N 1
ATOM 1238 C CA . ALA A 1 158 ? -9.920 6.686 1.424 1.00 95.31 158 ALA A CA 1
ATOM 1239 C C . ALA A 1 158 ? -9.515 6.492 -0.041 1.00 95.31 158 ALA A C 1
ATOM 1241 O O . ALA A 1 158 ? -8.535 5.828 -0.364 1.00 95.31 158 ALA A O 1
ATOM 1242 N N . LEU A 1 159 ? -10.274 7.088 -0.960 1.00 92.44 159 LEU A N 1
ATOM 1243 C CA . LEU A 1 159 ? -10.025 6.905 -2.385 1.00 92.44 159 LEU A CA 1
ATOM 1244 C C . LEU A 1 159 ? -8.788 7.682 -2.844 1.00 92.44 159 LEU A C 1
ATOM 1246 O O . LEU A 1 159 ? -8.716 8.900 -2.611 1.00 92.44 159 LEU A O 1
ATOM 1250 N N . PR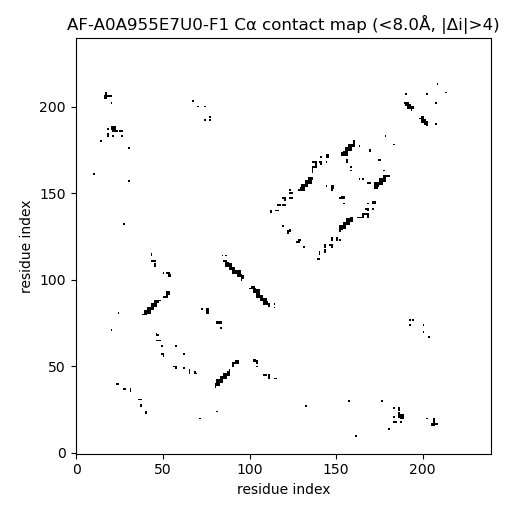O A 1 160 ? -7.865 7.029 -3.576 1.00 88.31 160 PRO A N 1
ATOM 1251 C CA . PRO A 1 160 ? -6.726 7.701 -4.172 1.00 88.31 160 PRO A CA 1
ATOM 1252 C C . PRO A 1 160 ? -7.144 8.844 -5.113 1.00 88.31 160 PRO A C 1
ATOM 1254 O O . PRO A 1 160 ? -8.202 8.793 -5.759 1.00 88.31 160 PRO A O 1
ATOM 1257 N N . PRO A 1 161 ? -6.301 9.877 -5.268 1.00 84.44 161 PRO A N 1
ATOM 1258 C CA . PRO A 1 161 ? -6.617 10.998 -6.134 1.00 84.44 161 PRO A CA 1
ATOM 1259 C C . PRO A 1 161 ? -6.895 10.571 -7.581 1.00 84.44 161 PRO A C 1
ATOM 1261 O O . PRO A 1 161 ? -6.157 9.803 -8.190 1.00 84.44 161 PRO A O 1
ATOM 1264 N N . GLY A 1 162 ? -7.980 11.094 -8.154 1.00 79.62 162 GLY A N 1
ATOM 1265 C CA . GLY A 1 162 ? -8.409 10.767 -9.518 1.00 79.62 162 GLY A CA 1
ATOM 1266 C C . GLY A 1 162 ? -9.155 9.433 -9.661 1.00 79.62 162 GLY A C 1
ATOM 1267 O O . GLY A 1 162 ? -9.771 9.206 -10.699 1.00 79.62 162 GLY A O 1
ATOM 1268 N N . ARG A 1 163 ? -9.202 8.592 -8.620 1.00 78.62 163 ARG A N 1
ATOM 1269 C CA . ARG A 1 163 ? -9.947 7.323 -8.601 1.00 78.62 163 ARG A CA 1
ATOM 1270 C C . ARG A 1 163 ? -11.296 7.486 -7.898 1.00 78.62 163 ARG A C 1
ATOM 1272 O O . ARG A 1 163 ? -11.540 6.938 -6.836 1.00 78.62 163 ARG A O 1
ATOM 1279 N N . LYS A 1 164 ? -12.193 8.285 -8.489 1.00 72.56 164 LYS A N 1
ATOM 1280 C CA . LYS A 1 164 ? -13.502 8.605 -7.876 1.00 72.56 164 LYS A CA 1
ATOM 1281 C C . LYS A 1 164 ? -14.546 7.487 -8.001 1.00 72.56 164 LYS A C 1
ATOM 1283 O O . LYS A 1 164 ? -15.507 7.473 -7.229 1.00 72.56 164 LYS A O 1
ATOM 1288 N N . ARG A 1 165 ? -14.379 6.597 -8.985 1.00 78.25 165 ARG A N 1
ATOM 1289 C CA . ARG A 1 165 ? -15.302 5.498 -9.297 1.00 78.25 165 ARG A CA 1
ATOM 1290 C C . ARG A 1 165 ? -14.917 4.269 -8.472 1.00 78.25 165 ARG A C 1
ATOM 1292 O O . ARG A 1 165 ? -13.937 3.618 -8.795 1.00 78.25 165 ARG A O 1
ATOM 1299 N N . ALA A 1 166 ? -15.681 4.012 -7.416 1.00 85.38 166 ALA A N 1
ATOM 1300 C CA . ALA A 1 166 ? -15.538 2.862 -6.520 1.00 85.38 166 ALA A CA 1
ATOM 1301 C C . ALA A 1 166 ? -16.903 2.580 -5.866 1.00 85.38 166 ALA A C 1
ATOM 1303 O O . ALA A 1 166 ? -17.047 2.652 -4.650 1.00 85.38 166 ALA A O 1
ATOM 1304 N N . LYS A 1 167 ? -17.947 2.413 -6.693 1.00 91.31 167 LYS A N 1
ATOM 1305 C CA . LYS A 1 167 ? -19.352 2.395 -6.246 1.00 91.31 167 LYS A CA 1
ATOM 1306 C C . LYS A 1 167 ? -19.584 1.342 -5.157 1.00 91.31 167 LYS A C 1
ATOM 1308 O O . LYS A 1 167 ? -19.987 1.702 -4.060 1.00 91.31 167 LYS A O 1
ATOM 1313 N N . HIS A 1 168 ? -19.239 0.089 -5.437 1.00 92.12 168 HIS A N 1
ATOM 1314 C CA . HIS A 1 168 ? -19.476 -1.019 -4.509 1.00 92.12 168 HIS A CA 1
ATOM 1315 C C . HIS A 1 168 ? -18.686 -0.882 -3.203 1.00 92.12 168 HIS A C 1
ATOM 1317 O O . HIS A 1 168 ? -19.240 -1.083 -2.129 1.00 92.12 168 HIS A O 1
ATOM 1323 N N . LEU A 1 169 ? -17.429 -0.433 -3.275 1.00 92.25 169 LEU A N 1
ATOM 1324 C CA . LEU A 1 169 ? -16.635 -0.146 -2.078 1.00 92.25 169 LEU A CA 1
ATOM 1325 C C . LEU A 1 169 ? -17.243 0.969 -1.213 1.00 92.25 169 LEU A C 1
ATOM 1327 O O . LEU A 1 169 ? -17.223 0.885 0.011 1.00 92.25 169 LEU A O 1
ATOM 1331 N N . ARG A 1 170 ? -17.780 2.025 -1.836 1.00 93.81 170 ARG A N 1
ATOM 1332 C CA . ARG A 1 170 ? -18.454 3.119 -1.116 1.00 93.81 170 ARG A CA 1
ATOM 1333 C C . ARG A 1 170 ? -19.705 2.644 -0.394 1.00 93.81 170 ARG A C 1
ATOM 1335 O O . ARG A 1 170 ? -19.979 3.124 0.696 1.00 93.81 170 ARG A O 1
ATOM 1342 N N . GLU A 1 171 ? -20.462 1.754 -1.028 1.00 94.69 171 GLU A N 1
ATOM 1343 C CA . GLU A 1 171 ? -21.702 1.199 -0.481 1.00 94.69 171 GLU A CA 1
ATOM 1344 C C . GLU A 1 171 ? -21.431 0.282 0.719 1.00 94.69 171 GLU A C 1
ATOM 1346 O O . GLU A 1 171 ? -22.247 0.228 1.636 1.00 94.69 171 GLU A O 1
ATOM 1351 N N . CYS A 1 172 ? -20.287 -0.412 0.741 1.00 95.38 172 CYS A N 1
ATOM 1352 C CA . CYS A 1 172 ? -19.954 -1.335 1.822 1.00 95.38 172 CYS A CA 1
ATOM 1353 C C . CYS A 1 172 ? -19.081 -0.741 2.936 1.00 95.38 172 CYS A C 1
ATOM 1355 O O . CYS A 1 172 ? -19.057 -1.312 4.021 1.00 95.38 172 CYS A O 1
ATOM 1357 N N . ALA A 1 173 ? -18.350 0.355 2.720 1.00 95.69 173 ALA A N 1
ATOM 1358 C CA . ALA A 1 173 ? -17.546 0.992 3.768 1.00 95.69 173 ALA A CA 1
ATOM 1359 C C . ALA A 1 173 ? -18.412 1.813 4.742 1.00 95.69 173 ALA A C 1
ATOM 1361 O O . ALA A 1 173 ? -19.436 2.370 4.356 1.00 95.69 173 ALA A O 1
ATOM 1362 N N . ASN A 1 174 ? -17.982 1.950 6.001 1.00 97.38 174 ASN A N 1
ATOM 1363 C CA . ASN A 1 174 ? -18.691 2.789 6.977 1.00 97.38 174 ASN A CA 1
ATOM 1364 C C . ASN A 1 174 ? -18.573 4.274 6.620 1.00 97.38 174 ASN A C 1
ATOM 1366 O O . ASN A 1 174 ? -19.521 5.040 6.766 1.00 97.38 174 ASN A O 1
ATOM 1370 N N . ILE A 1 175 ? -17.382 4.686 6.179 1.00 95.75 175 ILE A N 1
ATOM 1371 C CA . ILE A 1 175 ? -17.064 6.072 5.838 1.00 95.75 175 ILE A CA 1
ATOM 1372 C C . ILE A 1 175 ? -16.243 6.073 4.559 1.00 95.75 175 ILE A C 1
ATOM 1374 O O . ILE A 1 175 ? -15.381 5.217 4.370 1.00 95.75 175 ILE A O 1
ATOM 1378 N N . THR A 1 176 ? -16.482 7.053 3.685 1.00 95.50 176 THR A N 1
ATOM 1379 C CA . THR A 1 176 ? -15.635 7.268 2.510 1.00 95.50 176 THR A CA 1
ATOM 1380 C C . THR A 1 176 ? -15.112 8.695 2.419 1.00 95.50 176 THR A C 1
ATOM 1382 O O . THR A 1 176 ? -15.889 9.645 2.355 1.00 95.50 176 THR A O 1
ATOM 1385 N N . ASN A 1 177 ? -13.799 8.825 2.248 1.00 94.12 177 ASN A N 1
ATOM 1386 C CA . ASN A 1 177 ? -13.105 10.068 1.943 1.00 94.12 177 ASN A CA 1
ATOM 1387 C C . ASN A 1 177 ? -12.466 10.026 0.550 1.00 94.12 177 ASN A C 1
ATOM 1389 O O . ASN A 1 177 ? -12.154 8.969 0.008 1.00 94.12 177 ASN A O 1
ATOM 1393 N N . ASN A 1 178 ? -12.250 11.200 -0.047 1.00 91.62 178 ASN A N 1
ATOM 1394 C CA . ASN A 1 178 ? -11.458 11.330 -1.270 1.00 91.62 178 ASN A CA 1
ATOM 1395 C C . ASN A 1 178 ? -10.163 12.068 -0.939 1.00 91.62 178 ASN A C 1
ATOM 1397 O O . ASN A 1 178 ? -10.206 13.238 -0.543 1.00 91.62 178 ASN A O 1
ATOM 1401 N N . ILE A 1 179 ? -9.020 11.428 -1.171 1.00 89.31 179 ILE A N 1
ATOM 1402 C CA . ILE A 1 179 ? -7.723 12.061 -0.961 1.00 89.31 179 ILE A CA 1
ATOM 1403 C C . ILE A 1 179 ? -7.523 13.128 -2.044 1.00 89.31 179 ILE A C 1
ATOM 1405 O O . ILE A 1 179 ? -7.494 12.860 -3.251 1.00 89.31 179 ILE A O 1
ATOM 1409 N N . LYS A 1 180 ? -7.415 14.388 -1.613 1.00 86.25 180 LYS A N 1
ATOM 1410 C CA . LYS A 1 180 ? -7.253 15.523 -2.525 1.00 86.25 180 LYS A CA 1
ATOM 1411 C C . LYS A 1 180 ? -5.806 15.604 -2.999 1.00 86.25 180 LYS A C 1
ATOM 1413 O O . LYS A 1 180 ? -4.887 15.698 -2.194 1.00 86.25 180 LYS A O 1
ATOM 1418 N N . ILE A 1 181 ? -5.626 15.735 -4.313 1.00 83.19 181 ILE A N 1
ATOM 1419 C CA . ILE A 1 181 ? -4.328 15.991 -4.967 1.00 83.19 181 ILE A CA 1
ATOM 1420 C C . ILE A 1 181 ? -3.561 17.131 -4.284 1.00 83.19 181 ILE A C 1
ATOM 1422 O O . ILE A 1 181 ? -2.361 17.040 -4.056 1.00 83.19 181 ILE A O 1
ATOM 1426 N N . LYS A 1 182 ? -4.264 18.227 -3.968 1.00 80.62 182 LYS A N 1
ATOM 1427 C CA . LYS A 1 182 ? -3.661 19.406 -3.337 1.00 80.62 182 LYS A CA 1
ATOM 1428 C C . LYS A 1 182 ? -3.082 19.098 -1.951 1.00 80.62 182 LYS A C 1
ATOM 1430 O O . LYS A 1 182 ? -2.087 19.711 -1.600 1.00 80.62 182 LYS A O 1
ATOM 1435 N N . ALA A 1 183 ? -3.680 18.167 -1.204 1.00 81.06 183 ALA A N 1
ATOM 1436 C CA . ALA A 1 183 ? -3.191 17.768 0.113 1.00 81.06 183 ALA A CA 1
ATOM 1437 C C . ALA A 1 183 ? -1.916 16.922 -0.012 1.00 81.06 183 ALA A C 1
ATOM 1439 O O . ALA A 1 183 ? -0.892 17.276 0.558 1.00 81.06 183 ALA A O 1
ATOM 1440 N N . ILE A 1 184 ? -1.935 15.884 -0.856 1.00 83.00 184 ILE A N 1
ATOM 1441 C CA . ILE A 1 184 ? -0.793 14.959 -0.988 1.00 83.00 184 ILE A CA 1
ATOM 1442 C C . ILE A 1 184 ? 0.465 15.591 -1.584 1.00 83.00 184 ILE A C 1
ATOM 1444 O O . ILE A 1 184 ? 1.560 15.094 -1.365 1.00 83.00 184 ILE A O 1
ATOM 1448 N N . ARG A 1 185 ? 0.345 16.715 -2.303 1.00 83.00 185 ARG A N 1
ATOM 1449 C CA . ARG A 1 185 ? 1.514 17.476 -2.779 1.00 83.00 185 ARG A CA 1
ATOM 1450 C C . ARG A 1 185 ? 2.402 17.973 -1.637 1.00 83.00 185 ARG A C 1
ATOM 1452 O O . ARG A 1 185 ? 3.586 18.194 -1.869 1.00 83.00 185 ARG A O 1
ATOM 1459 N N . ASN A 1 186 ? 1.831 18.131 -0.445 1.00 83.25 186 ASN A N 1
ATOM 1460 C CA . ASN A 1 186 ? 2.547 18.552 0.752 1.00 83.25 186 ASN A CA 1
ATOM 1461 C C . ASN A 1 186 ? 3.055 17.361 1.584 1.00 83.25 186 ASN A C 1
ATOM 1463 O O . ASN A 1 186 ? 3.861 17.567 2.481 1.00 83.25 186 ASN A O 1
ATOM 1467 N N . PHE A 1 187 ? 2.607 16.136 1.291 1.00 90.00 187 PHE A N 1
ATOM 1468 C CA . PHE A 1 187 ? 2.982 14.913 2.007 1.00 90.00 187 PHE A CA 1
ATOM 1469 C C . PHE A 1 187 ? 4.095 14.198 1.249 1.00 90.00 187 PHE A C 1
ATOM 1471 O O . PHE A 1 187 ? 3.879 13.186 0.586 1.00 90.00 187 PHE A O 1
ATOM 1478 N N . ARG A 1 188 ? 5.290 14.785 1.268 1.00 88.31 188 ARG A N 1
ATOM 1479 C CA . ARG A 1 188 ? 6.460 14.236 0.581 1.00 88.31 188 ARG A CA 1
ATOM 1480 C C . ARG A 1 188 ? 7.509 13.835 1.590 1.00 88.31 188 ARG A C 1
ATOM 1482 O O . ARG A 1 188 ? 7.770 14.578 2.532 1.00 88.31 188 ARG A O 1
ATOM 1489 N N . LEU A 1 189 ? 8.149 12.710 1.306 1.00 91.75 189 LEU A N 1
ATOM 1490 C CA . LEU A 1 189 ? 9.348 12.312 2.020 1.00 91.75 189 LEU A CA 1
ATOM 1491 C C . LEU A 1 189 ? 10.429 13.391 1.841 1.00 91.75 189 LEU A C 1
ATOM 1493 O O . LEU A 1 189 ? 10.453 14.076 0.804 1.00 91.75 189 LEU A O 1
ATOM 1497 N N . PRO A 1 190 ? 11.337 13.554 2.819 1.00 91.50 190 PRO A N 1
ATOM 1498 C CA . PRO A 1 190 ? 12.470 14.452 2.662 1.00 91.50 190 PRO A CA 1
ATOM 1499 C C . PRO A 1 190 ? 13.308 14.042 1.443 1.00 91.50 190 PRO A C 1
ATOM 1501 O O . PRO A 1 190 ? 13.305 12.884 1.017 1.00 91.50 190 PRO A O 1
ATOM 1504 N N . ASN A 1 191 ? 14.023 15.005 0.854 1.00 91.31 191 ASN A N 1
ATOM 1505 C CA . ASN A 1 191 ? 14.865 14.727 -0.314 1.00 91.31 191 ASN A CA 1
ATOM 1506 C C . ASN A 1 191 ? 15.979 13.725 0.010 1.00 91.31 191 ASN A C 1
ATOM 1508 O O . ASN A 1 191 ? 16.367 12.977 -0.875 1.00 91.31 191 ASN A O 1
ATOM 1512 N N . THR A 1 192 ? 16.430 13.689 1.262 1.00 94.19 192 THR A N 1
ATOM 1513 C CA . THR A 1 192 ? 17.449 12.765 1.751 1.00 94.19 192 THR A CA 1
ATOM 1514 C C . THR A 1 192 ? 16.906 12.049 2.983 1.00 94.19 192 THR A C 1
ATOM 1516 O O . THR A 1 192 ? 16.426 12.701 3.912 1.00 94.19 192 THR A O 1
ATOM 1519 N N . ILE A 1 193 ? 16.963 10.717 2.992 1.00 94.75 193 ILE A N 1
ATOM 1520 C CA . ILE A 1 193 ? 16.558 9.881 4.130 1.00 94.75 193 ILE A CA 1
ATOM 1521 C C . ILE A 1 193 ? 17.802 9.211 4.705 1.00 94.75 193 ILE A C 1
ATOM 1523 O O . ILE A 1 193 ? 18.465 8.415 4.033 1.00 94.75 193 ILE A O 1
ATOM 1527 N N . SER A 1 194 ? 18.110 9.535 5.958 1.00 93.44 194 SER A N 1
ATOM 1528 C CA . SER A 1 194 ? 19.213 8.930 6.701 1.00 93.44 194 SER A CA 1
ATOM 1529 C C . SER A 1 194 ? 18.873 7.500 7.104 1.00 93.44 194 SER A C 1
ATOM 1531 O O . SER A 1 194 ? 17.773 7.224 7.577 1.00 93.44 194 SER A O 1
ATOM 1533 N N . ARG A 1 195 ? 19.844 6.596 6.960 1.00 90.69 195 ARG A N 1
ATOM 1534 C CA . ARG A 1 195 ? 19.734 5.202 7.391 1.00 90.69 195 ARG A CA 1
ATOM 1535 C C . ARG A 1 195 ? 20.936 4.857 8.269 1.00 90.69 195 ARG A C 1
ATOM 1537 O O . ARG A 1 195 ? 22.062 4.965 7.786 1.00 90.69 195 ARG A O 1
ATOM 1544 N N . PRO A 1 196 ? 20.747 4.470 9.539 1.00 87.50 196 PRO A N 1
ATOM 1545 C CA . PRO A 1 196 ? 21.863 4.090 10.399 1.00 87.50 196 PRO A CA 1
ATOM 1546 C C . PRO A 1 196 ? 22.701 2.972 9.761 1.00 87.50 196 PRO A C 1
ATOM 1548 O O . PRO A 1 196 ? 22.161 1.947 9.354 1.00 87.50 196 PRO A O 1
ATOM 1551 N N . GLY A 1 197 ? 24.015 3.180 9.637 1.00 89.38 197 GLY A N 1
ATOM 1552 C CA . GLY A 1 197 ? 24.942 2.182 9.086 1.00 89.38 197 GLY A CA 1
ATOM 1553 C C . GLY A 1 197 ? 24.855 1.942 7.571 1.00 89.38 197 GLY A C 1
ATOM 1554 O O . GLY A 1 197 ? 25.558 1.072 7.064 1.00 89.38 197 GLY A O 1
ATOM 1555 N N . LEU A 1 198 ? 24.037 2.700 6.833 1.00 92.00 198 LEU A N 1
ATOM 1556 C CA . LEU A 1 198 ? 23.883 2.576 5.381 1.00 92.00 198 LEU A CA 1
ATOM 1557 C C . LEU A 1 198 ? 24.002 3.948 4.699 1.00 92.00 198 LEU A C 1
ATOM 1559 O O . LEU A 1 198 ? 23.705 4.972 5.315 1.00 92.00 198 LEU A O 1
ATOM 1563 N N . PRO A 1 199 ? 24.372 4.002 3.406 1.00 93.44 199 PRO A N 1
ATOM 1564 C CA . PRO A 1 199 ? 24.325 5.249 2.650 1.00 93.44 199 PRO A CA 1
ATOM 1565 C C . PRO A 1 199 ? 22.922 5.883 2.688 1.00 93.44 199 PRO A C 1
ATOM 1567 O O . PRO A 1 199 ? 21.925 5.142 2.663 1.00 93.44 199 PRO A O 1
ATOM 1570 N N . PRO A 1 200 ? 22.807 7.222 2.721 1.00 94.81 200 PRO A N 1
ATOM 1571 C CA . PRO A 1 200 ? 21.511 7.886 2.663 1.00 94.81 200 PRO A CA 1
ATOM 1572 C C . PRO A 1 200 ? 20.792 7.583 1.342 1.00 94.81 200 PRO A C 1
ATOM 1574 O O . PRO A 1 200 ? 21.415 7.279 0.322 1.00 94.81 200 PRO A O 1
ATOM 1577 N N . LEU A 1 201 ? 19.461 7.636 1.369 1.00 95.56 201 LEU A N 1
ATOM 1578 C CA . LEU A 1 201 ? 18.636 7.527 0.167 1.00 95.56 201 LEU A CA 1
ATOM 1579 C C . LEU A 1 201 ? 18.323 8.922 -0.361 1.00 95.56 201 LEU A C 1
ATOM 1581 O O . LEU A 1 201 ? 17.786 9.744 0.377 1.00 95.56 201 LEU A O 1
ATOM 1585 N N . GLU A 1 202 ? 18.596 9.153 -1.642 1.00 95.25 202 GLU A N 1
ATOM 1586 C CA . GLU A 1 202 ? 18.319 10.426 -2.308 1.00 95.25 202 GLU A CA 1
ATOM 1587 C C . GLU A 1 202 ? 17.069 10.332 -3.183 1.00 95.25 202 GLU A C 1
ATOM 1589 O O . GLU A 1 202 ? 16.937 9.426 -4.008 1.00 95.25 202 GLU A O 1
ATOM 1594 N N . CYS A 1 203 ? 16.166 11.302 -3.055 1.00 92.00 203 CYS A N 1
ATOM 1595 C CA . CYS A 1 203 ? 14.998 11.440 -3.914 1.00 92.00 203 CYS A CA 1
ATOM 1596 C C . CYS A 1 203 ? 15.449 11.527 -5.382 1.00 92.00 203 CYS A C 1
ATOM 1598 O O . CYS A 1 203 ? 16.223 12.423 -5.736 1.00 92.00 203 CYS A O 1
ATOM 1600 N N . PRO A 1 204 ? 14.924 10.676 -6.284 1.00 91.06 204 PRO A N 1
ATOM 1601 C CA . PRO A 1 204 ? 15.256 10.741 -7.698 1.00 91.06 204 PRO A CA 1
ATOM 1602 C C . PRO A 1 204 ? 14.994 12.139 -8.273 1.00 91.06 204 PRO A C 1
ATOM 1604 O O . PRO A 1 204 ? 13.921 12.697 -8.017 1.00 91.06 204 PRO A O 1
ATOM 1607 N N . PRO A 1 205 ? 15.880 12.681 -9.131 1.00 87.50 205 PRO A N 1
ATOM 1608 C CA . PRO A 1 205 ? 15.689 13.999 -9.740 1.00 87.50 205 PRO A CA 1
ATOM 1609 C C . PRO A 1 205 ? 14.346 14.134 -10.466 1.00 87.50 205 PRO A C 1
ATOM 1611 O O . PRO A 1 205 ? 13.679 15.160 -10.374 1.00 87.50 205 PRO A O 1
ATOM 1614 N N . GLU A 1 206 ? 13.885 13.062 -11.118 1.00 83.50 206 GLU A N 1
ATOM 1615 C CA . GLU A 1 206 ? 12.588 13.014 -11.805 1.00 83.50 206 GLU A CA 1
ATOM 1616 C C . GLU A 1 206 ? 11.372 13.135 -10.867 1.00 83.50 206 GLU A C 1
ATOM 1618 O O . GLU A 1 206 ? 10.261 13.379 -11.340 1.00 83.50 206 GLU A O 1
ATOM 1623 N N . TRP A 1 207 ? 11.557 12.895 -9.565 1.00 86.56 207 TRP A N 1
ATOM 1624 C CA . TRP A 1 207 ? 10.522 12.953 -8.527 1.00 86.56 207 TRP A CA 1
ATOM 1625 C C . TRP A 1 207 ? 10.627 14.219 -7.675 1.00 86.56 207 TRP A C 1
ATOM 1627 O O . TRP A 1 207 ? 9.763 14.469 -6.832 1.00 86.56 207 TRP A O 1
ATOM 1637 N N . THR A 1 208 ? 11.654 15.039 -7.902 1.00 80.12 208 THR A N 1
ATOM 1638 C CA . THR A 1 208 ? 11.751 16.360 -7.282 1.00 80.12 208 THR A CA 1
ATOM 1639 C C . THR A 1 208 ? 10.673 17.288 -7.840 1.00 80.12 208 THR A C 1
ATOM 1641 O O . THR A 1 208 ? 10.220 17.155 -8.982 1.00 80.12 208 THR A O 1
ATOM 1644 N N . ILE A 1 209 ? 10.210 18.228 -7.017 1.00 67.00 209 ILE A N 1
ATOM 1645 C CA . ILE A 1 209 ? 9.337 19.296 -7.504 1.00 67.00 209 ILE A CA 1
ATOM 1646 C C . ILE A 1 209 ? 10.220 20.259 -8.305 1.00 67.00 209 ILE A C 1
ATOM 1648 O O . ILE A 1 209 ? 11.228 20.718 -7.771 1.00 67.00 209 ILE A O 1
ATOM 1652 N N . PRO A 1 210 ? 9.863 20.610 -9.554 1.00 64.44 210 PRO A N 1
ATOM 1653 C CA . PRO A 1 210 ? 10.580 21.653 -10.272 1.00 64.44 210 PRO A CA 1
ATOM 1654 C C . PRO A 1 210 ? 10.578 22.943 -9.445 1.00 64.44 210 PRO A C 1
ATOM 1656 O O . PRO A 1 210 ? 9.508 23.377 -9.025 1.00 64.44 210 PRO A O 1
ATOM 1659 N N . GLN A 1 211 ? 11.733 23.587 -9.256 1.00 60.41 211 GLN A N 1
ATOM 1660 C CA . GLN A 1 211 ? 11.882 24.788 -8.412 1.00 60.41 211 GLN A CA 1
ATOM 1661 C C . GLN A 1 211 ? 10.822 25.870 -8.699 1.00 60.41 211 GLN A C 1
ATOM 1663 O O . GLN A 1 211 ? 10.308 26.513 -7.793 1.00 60.41 211 GLN A O 1
ATOM 1668 N N . LYS A 1 212 ? 10.411 25.993 -9.967 1.00 55.09 212 LYS A N 1
ATOM 1669 C CA . LYS A 1 212 ? 9.336 26.875 -10.456 1.00 55.09 212 LYS A CA 1
ATOM 1670 C C . LYS A 1 212 ? 7.939 26.631 -9.858 1.00 55.09 212 LYS A C 1
ATOM 1672 O O . LYS A 1 212 ? 7.043 27.434 -10.085 1.00 55.09 212 LYS A O 1
ATOM 1677 N N . TRP A 1 213 ? 7.708 25.503 -9.190 1.00 53.00 213 TRP A N 1
ATOM 1678 C CA . TRP A 1 213 ? 6.431 25.131 -8.560 1.00 53.00 213 TRP A CA 1
ATOM 1679 C C . TRP A 1 213 ? 6.472 25.243 -7.035 1.00 53.00 213 TRP A C 1
ATOM 1681 O O . TRP A 1 213 ? 5.444 25.076 -6.377 1.00 53.00 213 TRP A O 1
ATOM 1691 N N . ILE A 1 214 ? 7.648 25.532 -6.477 1.00 55.22 214 ILE A N 1
ATOM 1692 C CA . ILE A 1 214 ? 7.789 25.945 -5.090 1.00 55.22 214 ILE A CA 1
ATOM 1693 C C . ILE A 1 214 ? 7.409 27.422 -5.065 1.00 55.22 214 ILE A C 1
ATOM 1695 O O . ILE A 1 214 ? 8.199 28.294 -5.423 1.00 55.22 214 ILE A O 1
ATOM 1699 N N . TRP A 1 215 ? 6.162 27.709 -4.697 1.00 48.06 215 TRP A N 1
ATOM 1700 C CA . TRP A 1 215 ? 5.758 29.074 -4.380 1.00 48.06 215 TRP A CA 1
ATOM 1701 C C . TRP A 1 215 ? 6.671 29.548 -3.252 1.00 48.06 215 TRP A C 1
ATOM 1703 O O . TRP A 1 215 ? 6.693 28.914 -2.19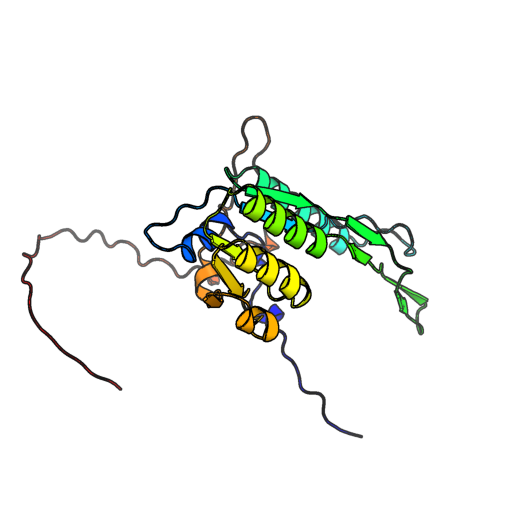3 1.00 48.06 215 TRP A O 1
ATOM 1713 N N . LYS A 1 216 ? 7.472 30.598 -3.492 1.00 39.38 216 LYS A N 1
ATOM 1714 C CA . LYS A 1 216 ? 8.289 31.205 -2.437 1.00 39.38 216 LYS A CA 1
ATOM 1715 C C . LYS A 1 216 ? 7.358 31.445 -1.250 1.00 39.38 216 LYS A C 1
ATOM 1717 O O . LYS A 1 216 ? 6.339 32.120 -1.406 1.00 39.38 216 LYS A O 1
ATOM 1722 N N . LYS A 1 217 ? 7.670 30.874 -0.081 1.00 40.50 217 LYS A N 1
ATOM 1723 C CA . LYS A 1 217 ? 7.101 31.423 1.152 1.00 40.50 217 LYS A CA 1
ATOM 1724 C C . LYS A 1 217 ? 7.477 32.903 1.133 1.00 40.50 217 LYS A C 1
ATOM 1726 O O . LYS A 1 217 ? 8.618 33.212 0.792 1.00 40.50 217 LYS A O 1
ATOM 1731 N N . ALA A 1 218 ? 6.519 33.788 1.400 1.00 38.56 218 ALA A N 1
ATOM 1732 C CA . ALA A 1 218 ? 6.853 35.184 1.638 1.00 38.56 218 ALA A CA 1
ATOM 1733 C C . ALA A 1 218 ? 7.991 35.194 2.663 1.00 38.56 218 ALA A C 1
ATOM 1735 O O . ALA A 1 218 ? 7.891 34.482 3.671 1.00 38.56 218 ALA A O 1
ATOM 1736 N N . ASP A 1 219 ? 9.082 35.900 2.354 1.00 34.34 219 ASP A N 1
ATOM 1737 C CA . ASP A 1 219 ? 10.160 36.090 3.315 1.00 34.34 219 ASP A CA 1
ATOM 1738 C C . ASP A 1 219 ? 9.517 36.538 4.629 1.00 34.34 219 ASP A C 1
ATOM 1740 O O . ASP A 1 219 ? 8.622 37.395 4.599 1.00 34.34 219 ASP A O 1
ATOM 1744 N N . PRO A 1 220 ? 9.891 35.955 5.779 1.00 38.31 220 PRO A N 1
ATOM 1745 C CA . PRO A 1 220 ? 9.508 36.547 7.039 1.00 38.31 220 PRO A CA 1
ATOM 1746 C C . PRO A 1 220 ? 10.184 37.916 7.063 1.00 38.31 220 PRO A C 1
ATOM 1748 O O . PRO A 1 220 ? 11.370 38.027 7.368 1.00 38.31 220 PRO A O 1
ATOM 1751 N N . MET A 1 221 ? 9.447 38.965 6.682 1.00 35.56 221 MET A N 1
ATOM 1752 C CA . MET A 1 221 ? 9.831 40.318 7.038 1.00 35.56 221 MET A CA 1
ATOM 1753 C C . MET A 1 221 ? 10.032 40.280 8.543 1.00 35.56 221 MET A C 1
ATOM 1755 O O . MET A 1 221 ? 9.104 39.979 9.296 1.00 35.56 221 MET A O 1
ATOM 1759 N N . ILE A 1 222 ? 11.265 40.541 8.961 1.00 42.84 222 ILE A N 1
ATOM 1760 C CA . ILE A 1 222 ? 11.580 40.924 10.324 1.00 42.84 222 ILE A CA 1
ATOM 1761 C C . ILE A 1 222 ? 10.754 42.189 10.570 1.00 42.84 222 ILE A C 1
ATOM 1763 O O . ILE A 1 222 ? 11.154 43.287 10.196 1.00 42.84 222 ILE A O 1
ATOM 1767 N N . SER A 1 223 ? 9.540 42.030 11.098 1.00 36.78 223 SER A N 1
ATOM 1768 C CA . SER A 1 223 ? 8.765 43.147 11.612 1.00 36.78 223 SER A CA 1
ATOM 1769 C C . SER A 1 223 ? 9.135 43.283 13.077 1.00 36.78 223 SER A C 1
ATOM 1771 O O . SER A 1 223 ? 8.544 42.652 13.957 1.00 36.78 223 SER A O 1
ATOM 1773 N N . GLU A 1 224 ? 10.138 44.110 13.344 1.00 43.44 224 GLU A N 1
ATOM 1774 C CA . GLU A 1 224 ? 10.167 44.778 14.630 1.00 43.44 224 GLU A CA 1
ATOM 1775 C C . GLU A 1 224 ? 8.857 45.563 14.796 1.00 43.44 224 GLU A C 1
ATOM 1777 O O . GLU A 1 224 ? 8.396 46.245 13.882 1.00 43.44 224 GLU A O 1
ATOM 1782 N N . THR A 1 225 ? 8.313 45.481 16.009 1.00 38.62 225 THR A N 1
ATOM 1783 C CA . THR A 1 225 ? 7.354 46.388 16.660 1.00 38.62 225 THR A CA 1
ATOM 1784 C C . THR A 1 225 ? 5.894 45.942 16.884 1.00 38.62 225 THR A C 1
ATOM 1786 O O . THR A 1 225 ? 5.020 45.970 16.024 1.00 38.62 225 THR A O 1
ATOM 1789 N N . LYS A 1 226 ? 5.679 45.746 18.196 1.00 31.20 226 LYS A N 1
ATOM 1790 C CA . LYS A 1 226 ? 4.525 45.997 19.079 1.00 31.20 226 LYS A CA 1
ATOM 1791 C C . LYS A 1 226 ? 3.448 44.908 19.238 1.00 31.20 226 LYS A C 1
ATOM 1793 O O . LYS A 1 226 ? 2.755 44.565 18.284 1.00 31.20 226 LYS A O 1
ATOM 1798 N N . PRO A 1 227 ? 3.220 44.433 20.485 1.00 35.25 227 PRO A N 1
ATOM 1799 C CA . PRO A 1 227 ? 2.172 43.466 20.775 1.00 35.25 227 PRO A CA 1
ATOM 1800 C C . PRO A 1 227 ? 0.807 44.154 20.693 1.00 35.25 227 PRO A C 1
ATOM 1802 O O . PRO A 1 227 ? 0.548 45.135 21.395 1.00 35.25 227 PRO A O 1
ATOM 1805 N N . LYS A 1 228 ? -0.085 43.640 19.843 1.00 33.97 228 LYS A N 1
ATOM 1806 C CA . LYS A 1 228 ? -1.492 44.044 19.853 1.00 33.97 228 LYS A CA 1
ATOM 1807 C C . LYS A 1 228 ? -2.282 43.118 20.772 1.00 33.97 228 LYS A C 1
ATOM 1809 O O . LYS A 1 228 ? -2.272 41.901 20.613 1.00 33.97 228 LYS A O 1
ATOM 1814 N N . ARG A 1 229 ? -2.931 43.753 21.750 1.00 34.38 229 ARG A N 1
ATOM 1815 C CA . ARG A 1 229 ? -3.908 43.180 22.676 1.00 34.38 229 ARG A CA 1
ATOM 1816 C C . ARG A 1 229 ? -5.001 42.427 21.915 1.00 34.38 229 ARG A C 1
ATOM 1818 O O . ARG A 1 229 ? -5.472 42.888 20.879 1.00 34.38 229 ARG A O 1
ATOM 1825 N N . PHE A 1 230 ? -5.384 41.290 22.480 1.00 31.36 230 PHE A N 1
ATOM 1826 C CA . PHE A 1 230 ? -6.554 40.503 22.112 1.00 31.36 230 PHE A CA 1
ATOM 1827 C C . PHE A 1 230 ? -7.827 41.315 22.398 1.00 31.36 230 PHE A C 1
ATOM 1829 O O . PHE A 1 230 ? -7.994 41.793 23.518 1.00 31.36 230 PHE A O 1
ATOM 1836 N N . ASP A 1 231 ? -8.715 41.435 21.412 1.00 32.91 231 ASP A N 1
ATOM 1837 C CA . ASP A 1 231 ? -10.105 41.856 21.609 1.00 32.91 231 ASP A CA 1
ATOM 1838 C C . ASP A 1 231 ? -11.010 40.830 20.899 1.00 32.91 231 ASP A C 1
ATOM 1840 O O . ASP A 1 231 ? -10.951 40.710 19.669 1.00 32.91 231 ASP A O 1
ATOM 1844 N N . PRO A 1 232 ? -11.759 39.990 21.635 1.00 40.38 232 PRO A N 1
ATOM 1845 C CA . PRO A 1 232 ? -12.643 39.001 21.053 1.00 40.38 232 PRO A CA 1
ATOM 1846 C C . PRO A 1 232 ? -14.030 39.622 20.904 1.00 40.38 232 PRO A C 1
ATOM 1848 O O . PRO A 1 232 ? -14.672 39.878 21.911 1.00 40.38 232 PRO A O 1
ATOM 1851 N N . LEU A 1 233 ? -14.489 39.835 19.666 1.00 30.47 233 LEU A N 1
ATOM 1852 C CA . LEU A 1 233 ? -15.895 39.838 19.211 1.00 30.47 233 LEU A CA 1
ATOM 1853 C C . LEU A 1 233 ? -16.019 40.678 17.932 1.00 30.47 233 LEU A C 1
ATOM 1855 O O . LEU A 1 233 ? -15.840 41.890 17.975 1.00 30.47 233 LEU A O 1
ATOM 1859 N N . ARG A 1 234 ? -16.419 40.048 16.817 1.00 26.59 234 ARG A N 1
ATOM 1860 C CA . ARG A 1 234 ? -17.486 40.521 15.903 1.00 26.59 234 ARG A CA 1
ATOM 1861 C C . ARG A 1 234 ? -17.580 39.652 14.637 1.00 26.59 234 ARG A C 1
ATOM 1863 O O . ARG A 1 234 ? -16.713 39.669 13.776 1.00 26.59 234 ARG A O 1
ATOM 1870 N N . TRP A 1 235 ? -18.659 38.870 14.596 1.00 26.56 235 TRP A N 1
ATOM 1871 C CA . TRP A 1 235 ? -19.555 38.558 13.474 1.00 26.56 235 TRP A CA 1
ATOM 1872 C C . TRP A 1 235 ? -19.218 39.157 12.087 1.00 26.56 235 TRP A C 1
ATOM 1874 O O . TRP A 1 235 ? -19.058 40.367 11.993 1.00 26.56 235 TRP A O 1
ATOM 1884 N N . PHE A 1 236 ? -19.264 38.358 11.004 1.00 23.77 236 PHE A N 1
ATOM 1885 C CA . PHE A 1 236 ? -20.357 38.371 10.001 1.00 23.77 236 PHE A CA 1
ATOM 1886 C C . PHE A 1 236 ? -20.136 37.434 8.788 1.00 23.77 236 PHE A C 1
ATOM 1888 O O . PHE A 1 236 ? -19.029 37.082 8.396 1.00 23.77 236 PHE A O 1
ATOM 1895 N N . ARG A 1 237 ? -21.289 37.050 8.232 1.00 20.34 237 ARG A N 1
ATOM 1896 C CA . ARG A 1 237 ? -21.638 36.259 7.038 1.00 20.34 237 ARG A CA 1
ATOM 1897 C C . ARG A 1 237 ? -21.418 37.061 5.732 1.00 20.34 237 ARG A C 1
ATOM 1899 O O . ARG A 1 237 ? -21.694 38.252 5.740 1.00 20.34 237 ARG A O 1
ATOM 1906 N N . TRP A 1 238 ? -21.123 36.383 4.614 1.00 20.89 238 TRP A N 1
ATOM 1907 C CA . TRP A 1 238 ? -21.951 36.232 3.384 1.00 20.89 238 TRP A CA 1
ATOM 1908 C C . TRP A 1 238 ? -21.164 36.220 2.055 1.00 20.89 238 TRP A C 1
ATOM 1910 O O . TRP A 1 238 ? -20.002 36.600 1.988 1.00 20.89 238 TRP A O 1
ATOM 1920 N N . TRP A 1 239 ? -21.840 35.658 1.052 1.00 21.72 239 TRP A N 1
ATOM 1921 C CA . TRP A 1 239 ? -21.417 35.232 -0.285 1.00 21.72 239 TRP A CA 1
ATOM 1922 C C . TRP A 1 239 ? -21.066 36.355 -1.274 1.00 21.72 239 TRP A C 1
ATOM 1924 O O . TRP A 1 239 ? -21.565 37.473 -1.162 1.00 21.72 239 TRP A O 1
ATOM 1934 N N . GLY A 1 240 ? -20.328 35.951 -2.313 1.00 28.09 240 GLY A N 1
ATOM 1935 C CA . GLY A 1 240 ? -20.358 36.467 -3.683 1.00 28.09 240 GLY A CA 1
ATOM 1936 C C . GLY A 1 240 ? -20.055 35.316 -4.634 1.00 28.09 240 GLY A C 1
ATOM 1937 O O . GLY A 1 240 ? -19.022 34.651 -4.392 1.00 28.09 240 GLY A O 1
#

Foldseek 3Di:
DDDDPDPPPQPVVVLFLLLVQFQVVLLVVVVDDPPDDQQAAEAFEAQDDFDDQFPDGDDPVRVVVSVQVVLSQVVQVLDPRYDYDYFYKDWDHWDADPPPRHTDTDIDTPCRLVVVLVVLLVCLVVVVAQEDEDEELDQVCLVSLQNSVVSVHAYEYEYEPSSPPRVSCCVSHPHYHYRDSVSRSPRGDPQWADDVPDDIRGDPPSNDDDPVPPDPDPPPPPDDDDDDDDDDDDDDDDDD

Radius of gyration: 22.9 Å; Cα contacts (8 Å, |Δi|>4): 292; chains: 1; bounding box: 47×60×64 Å

Sequence (240 aa):
LDSGGQVSGSLGKCLGKSLYWLDLDAVVQSQLRKSETCTEIKYFSAPRRHPQKAQGHASKKYTQSNHRQTLYFNALEAQLGITPILGWYSEKDPHTCEACKHQWPAFEEKVTDVNIATHMLRDAYEDKLDRALLISADADLVPAVNTVRSLGKEVLLALPPGRKRAKHLRECANITNNIKIKAIRNFRLPNTISRPGLPPLECPPEWTIPQKWIWKKADPMISETKPKRFDPLRWFRWWG

Solvent-accessible surface area (backbone atoms only — not comparable to full-atom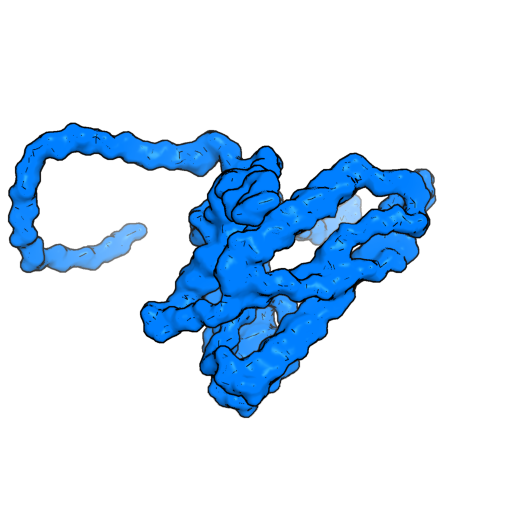 values): 15024 Å² total; per-residue (Å²): 135,85,86,80,83,79,79,76,76,60,67,74,77,82,57,54,58,40,62,71,47,54,26,62,64,59,52,50,60,73,70,54,56,95,90,59,82,87,82,69,42,79,44,72,41,53,66,76,72,85,69,80,77,27,78,67,77,74,48,72,69,54,54,53,51,40,53,52,50,55,51,46,52,57,54,45,61,67,38,88,56,39,44,77,46,73,37,39,58,47,83,47,78,40,50,61,39,86,88,78,63,52,48,42,73,32,71,42,81,37,58,40,69,58,51,53,35,52,51,51,43,48,39,43,73,70,64,74,47,66,60,47,81,42,78,53,53,63,58,86,47,38,65,41,49,48,52,31,41,73,70,74,29,46,35,38,35,34,20,50,63,90,44,82,76,33,67,66,41,57,73,61,33,78,40,76,48,72,46,51,63,80,60,55,72,73,26,51,53,67,61,64,43,82,42,91,98,49,81,64,48,68,59,54,76,76,31,47,75,58,72,92,73,58,74,76,72,78,75,81,72,85,72,84,83,79,90,76,80,90,79,94,84,80,89,88,89,85,90,133

Secondary structure (DSSP, 8-state):
----------THHHH-GGGGSB-HHHHHHTTS-TT-----EEEEE-PPPPPSSSSSPPPHHHHHHHHHHHHHHHHHHTSTTEEEEE-EEEEEEEEE-TTT--EEEEEEEESHHHHHHHHHHHHHHTT--SEEEE----GGGHHHHHHHHHTT-EEEEEEPTT----HHHHHHSSEEEE--HHHHTT-B--SEEEETTEEEEEPPGGGSPPGGGSPPPPP-------PPPP----------

pLDDT: mean 79.84, std 23.13, range [20.34, 98.44]

Nearest PDB structures (foldseek):
  7vyy-assembly1_B  TM=3.731E-01  e=4.577E-02  Streptomyces kasugaensis
  2zsj-assembly2_C  TM=6.189E-01  e=1.136E+00  Aquifex aeolicus
  5enz-assembly1_A  TM=3.899E-01  e=9.987E-01  Staphylococcus aureus
  1x1o-assembly1_A  TM=3.183E-01  e=4.334E-01  Thermus thermophilus HB8
  3l6c-assembly1_B  TM=5.108E-01  e=4.103E+00  Rattus norvegicus

Mean predicted aligned error: 11.11 Å